Protein AF-A0A6G1RR61-F1 (afdb_monomer_lite)

Foldseek 3Di:
DLVVVLVVLVVVLVVVVVVLVVVVVVLVVLLVVLVVLLVVLVVVVVVVVVVVVVVVPDDPPDPPDDPDDCPPDPDDDDDDPVRSVVSNVVSVVSNVVSVVVNVVSVVVVVVSVVVSVVSSVVSVVVVVVVVVVVLVVLVVVLVVLVVVLVVLVVVLVVLVVVLVVLVVVLVVLVVVLVVLVVVLVVLCPDDDPSVDCDPSNVVSVVSNVVSVVVSVVSVVVSVVSVVVSVVSVVVSVVSVVSSVVSVVVND

InterPro domains:
  IPR000435 Tektins [PR00511] (168-184)
  IPR000435 Tektins [PR00511] (187-207)
  IPR000435 Tektins [PR00511] (210-226)
  IPR000435 Tektins [PR00511] (241-251)
  IPR000435 Tektins [PTHR19960] (2-251)
  IPR048256 Tektin-like [PF03148] (2-251)

pLDDT: mean 95.72, std 5.46, range [69.69, 98.69]

Structure (mmCIF, N/CA/C/O backbone):
data_AF-A0A6G1RR61-F1
#
_entry.id   AF-A0A6G1RR61-F1
#
loop_
_atom_site.group_PDB
_atom_site.id
_atom_site.type_symbol
_atom_site.label_atom_id
_atom_site.label_alt_id
_atom_site.label_comp_id
_atom_site.label_asym_id
_atom_site.label_entity_id
_atom_site.label_seq_id
_atom_site.pdbx_PDB_ins_code
_atom_site.Cartn_x
_atom_site.Cartn_y
_atom_site.Cartn_z
_atom_site.occupancy
_atom_site.B_iso_or_equiv
_atom_site.auth_seq_id
_atom_site.auth_comp_id
_atom_site.auth_asym_id
_atom_site.auth_atom_id
_atom_site.pdbx_PDB_model_num
ATOM 1 N N . GLY A 1 1 ? -6.425 3.039 -5.925 1.00 81.62 1 GLY A N 1
ATOM 2 C CA . GLY A 1 1 ? -5.437 3.222 -4.839 1.00 81.62 1 GLY A CA 1
ATOM 3 C C . GLY A 1 1 ? -4.052 3.380 -5.433 1.00 81.62 1 GLY A C 1
ATOM 4 O O . GLY A 1 1 ? -3.892 3.081 -6.610 1.00 81.62 1 GLY A O 1
ATOM 5 N N . GLU A 1 2 ? -3.070 3.834 -4.657 1.00 91.06 2 GLU A N 1
ATOM 6 C CA . GLU A 1 2 ? -1.720 4.126 -5.179 1.00 91.06 2 GLU A CA 1
ATOM 7 C C . GLU A 1 2 ? -1.006 2.896 -5.768 1.00 91.06 2 GLU A C 1
ATOM 9 O O . GLU A 1 2 ? -0.281 3.039 -6.746 1.00 91.06 2 GLU A O 1
ATOM 14 N N . LEU A 1 3 ? -1.301 1.684 -5.279 1.00 90.94 3 LEU A N 1
ATOM 15 C CA . LEU A 1 3 ? -0.815 0.427 -5.875 1.00 90.94 3 LEU A CA 1
ATOM 16 C C . LEU A 1 3 ? -1.348 0.180 -7.296 1.00 90.94 3 LEU A C 1
ATOM 18 O O . LEU A 1 3 ? -0.619 -0.292 -8.158 1.00 90.94 3 LEU A O 1
ATOM 22 N N . VAL A 1 4 ? -2.614 0.519 -7.568 1.00 95.12 4 VAL A N 1
ATOM 23 C CA . VAL A 1 4 ? -3.195 0.365 -8.918 1.00 95.12 4 VAL A CA 1
ATOM 24 C C . VAL A 1 4 ? -2.502 1.316 -9.891 1.00 95.12 4 VAL A C 1
ATOM 26 O O . VAL A 1 4 ? -2.100 0.904 -10.973 1.00 95.12 4 VAL A O 1
ATOM 29 N N . LYS A 1 5 ? -2.274 2.563 -9.463 1.00 94.94 5 LYS A N 1
ATOM 30 C CA . LYS A 1 5 ? -1.510 3.539 -10.247 1.00 94.94 5 LYS A CA 1
ATOM 31 C C . LYS A 1 5 ? -0.062 3.096 -10.463 1.00 94.94 5 LYS A C 1
ATOM 33 O O . LYS A 1 5 ? 0.483 3.320 -11.534 1.00 94.94 5 LYS A O 1
ATOM 38 N N . GLU A 1 6 ? 0.570 2.460 -9.475 1.00 95.31 6 GLU A N 1
ATOM 39 C CA . GLU A 1 6 ? 1.917 1.897 -9.632 1.00 95.31 6 GLU A CA 1
ATOM 40 C C . GLU A 1 6 ? 1.967 0.834 -10.729 1.00 95.31 6 GLU A C 1
ATOM 42 O O . GLU A 1 6 ? 2.853 0.883 -11.582 1.00 95.31 6 GLU A O 1
ATOM 47 N N . VAL A 1 7 ? 0.976 -0.059 -10.780 1.00 96.88 7 VAL A N 1
ATOM 48 C CA . VAL A 1 7 ? 0.848 -1.041 -11.866 1.00 96.88 7 VAL A CA 1
ATOM 49 C C . VAL A 1 7 ? 0.671 -0.352 -13.221 1.00 96.88 7 VAL A C 1
ATOM 51 O O . VAL A 1 7 ? 1.374 -0.701 -14.168 1.00 96.88 7 VAL A O 1
ATOM 54 N N . GLU A 1 8 ? -0.210 0.646 -13.317 1.00 96.62 8 GLU A N 1
ATOM 55 C CA . GLU A 1 8 ? -0.437 1.410 -14.553 1.00 96.62 8 GLU A CA 1
ATOM 56 C C . GLU A 1 8 ? 0.845 2.108 -15.041 1.00 96.62 8 GLU A C 1
ATOM 58 O O . GLU A 1 8 ? 1.192 2.024 -16.222 1.00 96.62 8 GLU A O 1
ATOM 63 N N . VAL A 1 9 ? 1.595 2.747 -14.133 1.00 96.94 9 VAL A N 1
ATOM 64 C CA . VAL A 1 9 ? 2.880 3.396 -14.445 1.00 96.94 9 VAL A CA 1
ATOM 65 C C . VAL A 1 9 ? 3.895 2.370 -14.943 1.00 96.94 9 VAL A C 1
ATOM 67 O O . VAL A 1 9 ? 4.519 2.586 -15.981 1.00 96.94 9 VAL A O 1
ATOM 70 N N . LEU A 1 10 ? 4.047 1.237 -14.252 1.00 96.81 10 LEU A N 1
ATOM 71 C CA . LEU A 1 10 ? 4.993 0.190 -14.648 1.00 96.81 10 LEU A CA 1
ATOM 72 C C . LEU A 1 10 ? 4.650 -0.400 -16.020 1.00 96.81 10 LEU A C 1
ATOM 74 O O . LEU A 1 10 ? 5.539 -0.558 -16.857 1.00 96.81 10 LEU A O 1
ATOM 78 N N . GLN A 1 11 ? 3.372 -0.670 -16.287 1.00 98.06 11 GLN A N 1
ATOM 79 C CA . GLN A 1 11 ? 2.916 -1.151 -17.593 1.00 98.06 11 GLN A CA 1
ATOM 80 C C . GLN A 1 11 ? 3.185 -0.127 -18.702 1.00 98.06 11 GLN A C 1
ATOM 82 O O . GLN A 1 11 ? 3.684 -0.491 -19.770 1.00 98.06 11 GLN A O 1
ATOM 87 N N . GLY A 1 12 ? 2.921 1.156 -18.437 1.00 97.94 12 GLY A N 1
ATOM 88 C CA . GLY A 1 12 ? 3.233 2.246 -19.360 1.00 97.94 12 GLY A CA 1
ATOM 89 C C . GLY A 1 12 ? 4.727 2.338 -19.680 1.00 97.94 12 GLY A C 1
ATOM 90 O O . GLY A 1 12 ? 5.099 2.459 -20.851 1.00 97.94 12 GLY A O 1
ATOM 91 N N . VAL A 1 13 ? 5.590 2.213 -18.665 1.00 98.00 13 VAL A N 1
ATOM 92 C CA . VAL A 1 13 ? 7.051 2.200 -18.838 1.00 98.00 13 VAL A CA 1
ATOM 93 C C . VAL A 1 13 ? 7.500 0.992 -19.659 1.00 98.00 13 VAL A C 1
ATOM 95 O O . VAL A 1 13 ? 8.264 1.165 -20.606 1.00 98.00 13 VAL A O 1
ATOM 98 N N . ILE A 1 14 ? 7.009 -0.212 -19.351 1.00 98.12 14 ILE A N 1
ATOM 99 C CA . ILE A 1 14 ? 7.354 -1.435 -20.094 1.00 98.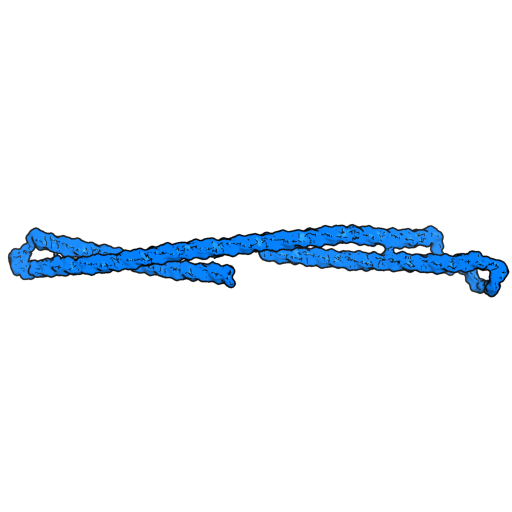12 14 ILE A CA 1
ATOM 100 C C . ILE A 1 14 ? 6.986 -1.285 -21.573 1.00 98.12 14 ILE A C 1
ATOM 102 O O . ILE A 1 14 ? 7.819 -1.539 -22.443 1.00 98.12 14 ILE A O 1
ATOM 106 N N . ALA A 1 15 ? 5.771 -0.816 -21.868 1.00 98.25 15 ALA A N 1
ATOM 107 C CA . ALA A 1 15 ? 5.323 -0.606 -23.241 1.00 98.25 15 ALA A CA 1
ATOM 108 C C . ALA A 1 15 ? 6.174 0.444 -23.976 1.00 98.25 15 ALA A C 1
ATOM 110 O O . ALA A 1 15 ? 6.515 0.266 -25.147 1.00 98.25 15 ALA A O 1
ATOM 111 N N . LEU A 1 16 ? 6.542 1.538 -23.300 1.00 98.31 16 LEU A N 1
ATOM 112 C CA . LEU A 1 16 ? 7.385 2.582 -23.881 1.00 98.31 16 LEU A CA 1
ATOM 113 C C . LEU A 1 16 ? 8.806 2.082 -24.174 1.00 98.31 16 LEU A C 1
ATOM 115 O O . LEU A 1 16 ? 9.319 2.320 -25.269 1.00 98.31 16 LEU A O 1
ATOM 119 N N . LEU A 1 17 ? 9.426 1.368 -23.231 1.00 98.06 17 LEU A N 1
ATOM 120 C CA . LEU A 1 17 ? 10.757 0.786 -23.414 1.00 98.06 17 LEU A CA 1
ATOM 121 C C . LEU A 1 17 ? 10.758 -0.283 -24.513 1.00 98.06 17 LEU A C 1
ATOM 123 O O . LEU A 1 17 ? 11.686 -0.312 -25.317 1.00 98.06 17 LEU A O 1
ATOM 127 N N . GLY A 1 18 ? 9.697 -1.092 -24.606 1.00 98.31 18 GLY A N 1
ATOM 128 C CA . GLY A 1 18 ? 9.511 -2.066 -25.685 1.00 98.31 18 GLY A CA 1
ATOM 129 C C . GLY A 1 18 ? 9.520 -1.414 -27.070 1.00 98.31 18 GLY A C 1
ATOM 130 O O . GLY A 1 18 ? 10.348 -1.763 -27.908 1.00 98.31 18 GLY A O 1
ATOM 131 N N . ARG A 1 19 ? 8.690 -0.383 -27.283 1.00 98.31 19 ARG A N 1
ATOM 132 C CA . ARG A 1 19 ? 8.676 0.374 -28.553 1.00 98.31 19 ARG A CA 1
ATOM 133 C C . ARG A 1 19 ? 10.021 1.036 -28.862 1.00 98.31 19 ARG A C 1
ATOM 135 O O . ARG A 1 19 ? 10.461 1.054 -30.007 1.00 98.31 19 ARG A O 1
ATOM 142 N N . THR A 1 20 ? 10.688 1.571 -27.842 1.00 98.06 20 THR A N 1
ATOM 143 C CA . THR A 1 20 ? 11.999 2.222 -28.000 1.00 98.06 20 THR A CA 1
ATOM 144 C C . THR A 1 20 ? 13.072 1.216 -28.432 1.00 98.06 20 THR A C 1
ATOM 146 O O . THR A 1 20 ? 13.924 1.519 -29.270 1.00 98.06 20 THR A O 1
ATOM 149 N N . LEU A 1 21 ? 13.018 -0.008 -27.900 1.00 98.31 21 LEU A N 1
ATOM 150 C CA . LEU A 1 21 ? 13.908 -1.098 -28.291 1.00 98.31 21 LEU A CA 1
ATOM 151 C C . LEU A 1 21 ? 13.673 -1.525 -29.747 1.00 98.31 21 LEU A C 1
ATOM 153 O O . LEU A 1 21 ? 14.638 -1.705 -30.488 1.00 98.31 21 LEU A O 1
ATOM 157 N N . GLU A 1 22 ? 12.415 -1.635 -30.178 1.00 98.38 22 GLU A N 1
ATOM 158 C CA . GLU A 1 22 ? 12.064 -1.926 -31.576 1.00 98.38 22 GLU A CA 1
ATOM 159 C C . GLU A 1 22 ? 12.630 -0.868 -32.533 1.00 98.38 22 GLU A C 1
ATOM 161 O O . GLU A 1 22 ? 13.313 -1.211 -33.499 1.00 98.38 22 GLU A O 1
ATOM 166 N N . GLN A 1 23 ? 12.438 0.418 -32.218 1.00 98.44 23 GLN A N 1
ATOM 167 C CA . GLN A 1 23 ? 13.005 1.531 -32.991 1.00 98.44 23 GLN A CA 1
ATOM 168 C C . GLN A 1 23 ? 14.539 1.480 -33.042 1.00 98.44 23 GLN A C 1
ATOM 170 O O . GLN A 1 23 ? 15.140 1.724 -34.087 1.00 98.44 23 GLN A O 1
ATOM 175 N N . THR A 1 24 ? 15.181 1.120 -31.928 1.00 98.44 24 THR A N 1
ATOM 176 C CA . THR A 1 24 ? 16.643 0.976 -31.845 1.00 98.44 24 THR A CA 1
ATOM 177 C C . THR A 1 24 ? 17.148 -0.153 -32.738 1.00 98.44 24 THR A C 1
ATOM 179 O O . THR A 1 24 ? 18.123 0.026 -33.470 1.00 98.44 24 THR A O 1
ATOM 182 N N . ASN A 1 25 ? 16.476 -1.304 -32.718 1.00 98.56 25 ASN A N 1
ATOM 183 C CA . ASN A 1 25 ? 16.832 -2.446 -33.557 1.00 98.56 25 ASN A CA 1
ATOM 184 C C . ASN A 1 25 ? 16.699 -2.114 -35.046 1.00 98.56 25 ASN A C 1
ATOM 186 O O . ASN A 1 25 ? 17.589 -2.450 -35.832 1.00 98.56 25 ASN A O 1
ATOM 190 N N . GLU A 1 26 ? 15.635 -1.407 -35.423 1.00 98.50 26 GLU A N 1
ATOM 191 C CA . GLU A 1 26 ? 15.445 -0.972 -36.803 1.00 98.50 26 GLU A CA 1
ATOM 192 C C . GLU A 1 26 ? 16.527 0.026 -37.237 1.00 98.50 26 GLU A C 1
ATOM 194 O O . GLU A 1 26 ? 17.141 -0.149 -38.291 1.00 98.50 26 GLU A O 1
ATOM 199 N N . GLN A 1 27 ? 16.874 1.003 -36.394 1.00 98.62 27 GLN A N 1
ATOM 200 C CA . GLN A 1 27 ? 17.952 1.945 -36.708 1.00 98.62 27 GLN A CA 1
ATOM 201 C C . GLN A 1 27 ? 19.314 1.245 -36.866 1.00 98.62 27 GLN A C 1
ATOM 203 O O . GLN A 1 27 ? 20.099 1.594 -37.749 1.00 98.62 27 GLN A O 1
ATOM 208 N N . ILE A 1 28 ? 19.604 0.216 -36.059 1.00 98.56 28 ILE A N 1
ATOM 209 C CA . ILE A 1 28 ? 20.815 -0.610 -36.216 1.00 98.56 28 ILE A CA 1
ATOM 210 C C . ILE A 1 28 ? 20.816 -1.323 -37.574 1.00 98.56 28 ILE A C 1
ATOM 212 O O . ILE A 1 28 ? 21.861 -1.384 -38.231 1.00 98.56 28 ILE A O 1
ATOM 216 N N . ARG A 1 29 ? 19.668 -1.851 -38.014 1.00 98.69 29 ARG A N 1
ATOM 217 C CA . ARG A 1 29 ? 19.525 -2.504 -39.322 1.00 98.69 29 ARG A CA 1
ATOM 218 C C . ARG A 1 29 ? 19.794 -1.522 -40.465 1.00 98.69 29 ARG A C 1
ATOM 220 O O . ARG A 1 29 ? 20.568 -1.850 -41.366 1.00 98.69 29 ARG A O 1
ATOM 227 N N . LEU A 1 30 ? 19.220 -0.321 -40.400 1.00 98.62 30 LEU A N 1
ATOM 228 C CA . LEU A 1 30 ? 19.421 0.739 -41.396 1.00 98.62 30 LEU A CA 1
ATOM 229 C C . LEU A 1 30 ? 20.887 1.185 -41.465 1.00 98.62 30 LEU A C 1
ATOM 231 O O . LEU A 1 30 ? 21.466 1.221 -42.550 1.00 98.62 30 LEU A O 1
ATOM 235 N N . ASN A 1 31 ? 21.531 1.393 -40.313 1.00 98.56 31 ASN A N 1
ATOM 236 C CA . ASN A 1 31 ? 22.958 1.720 -40.239 1.00 98.56 31 ASN A CA 1
ATOM 237 C C . ASN A 1 31 ? 23.840 0.645 -40.889 1.00 98.56 31 ASN A C 1
ATOM 239 O O . ASN A 1 31 ? 24.777 0.966 -41.619 1.00 98.56 31 ASN A O 1
ATOM 243 N N . ARG A 1 32 ? 23.548 -0.641 -40.642 1.00 98.56 32 ARG A N 1
ATOM 244 C CA . ARG A 1 32 ? 24.281 -1.759 -41.262 1.00 98.56 32 ARG A CA 1
ATOM 245 C C . ARG A 1 32 ? 24.109 -1.774 -42.778 1.00 98.56 32 ARG A C 1
ATOM 247 O O . ARG A 1 32 ? 25.086 -2.001 -43.484 1.00 98.56 32 ARG A O 1
ATOM 254 N N . SER A 1 33 ? 22.902 -1.497 -43.271 1.00 98.50 33 SER A N 1
ATOM 255 C CA . SER A 1 33 ? 22.636 -1.410 -44.709 1.00 98.50 33 SER A CA 1
ATOM 256 C C . SER A 1 33 ? 23.387 -0.249 -45.363 1.00 98.50 33 SER A C 1
ATOM 258 O O . SER A 1 33 ? 23.994 -0.438 -46.413 1.00 98.50 33 SER A O 1
ATOM 260 N N . ALA A 1 34 ? 23.372 0.938 -44.749 1.00 98.44 34 ALA A N 1
ATOM 261 C CA . ALA A 1 34 ? 24.086 2.102 -45.269 1.00 98.44 34 ALA A CA 1
ATOM 262 C C . ALA A 1 34 ? 25.604 1.868 -45.291 1.00 98.44 34 ALA A C 1
ATOM 264 O O . ALA A 1 34 ? 26.259 2.142 -46.295 1.00 98.44 34 ALA A O 1
ATOM 265 N N . LYS A 1 35 ? 26.147 1.275 -44.218 1.00 98.31 35 LYS A N 1
ATOM 266 C CA . LYS A 1 35 ? 27.553 0.869 -44.143 1.00 98.31 35 LYS A CA 1
ATOM 267 C C . LYS A 1 35 ? 27.924 -0.109 -45.262 1.00 98.31 35 LYS A C 1
ATOM 269 O O . LYS A 1 35 ? 28.920 0.112 -45.938 1.00 98.31 35 LYS A O 1
ATOM 274 N N . TYR A 1 36 ? 27.125 -1.156 -45.465 1.00 98.38 36 TYR A N 1
ATOM 275 C CA . TYR A 1 36 ? 27.379 -2.152 -46.507 1.00 98.38 36 TYR A CA 1
ATOM 276 C C . TYR A 1 36 ? 27.455 -1.515 -47.901 1.00 98.38 36 TYR A C 1
ATOM 278 O O . TYR A 1 36 ? 28.386 -1.793 -48.650 1.00 98.38 36 TYR A O 1
ATOM 286 N N . ASN A 1 37 ? 26.521 -0.616 -48.229 1.00 98.25 37 ASN A N 1
ATOM 287 C CA . ASN A 1 37 ? 26.510 0.059 -49.528 1.00 98.25 37 ASN A CA 1
ATOM 288 C C . ASN A 1 37 ? 27.769 0.910 -49.748 1.00 98.25 37 ASN A C 1
ATOM 290 O O . ASN A 1 37 ? 28.352 0.857 -50.827 1.00 98.25 37 ASN A O 1
ATOM 294 N N . LEU A 1 38 ? 28.223 1.638 -48.721 1.00 98.31 38 LEU A N 1
ATOM 295 C CA . LEU A 1 38 ? 29.478 2.393 -48.785 1.00 98.31 38 LEU A CA 1
ATOM 296 C C . LEU A 1 38 ? 30.701 1.483 -48.952 1.00 98.31 38 LEU A C 1
ATOM 298 O O . LEU A 1 38 ? 31.606 1.813 -49.711 1.00 98.31 38 LEU A O 1
ATOM 302 N N . GLU A 1 39 ? 30.743 0.345 -48.256 1.00 98.38 39 GLU A N 1
ATOM 303 C CA . GLU A 1 39 ? 31.851 -0.613 -48.362 1.00 98.38 39 GLU A CA 1
ATOM 304 C C . GLU A 1 39 ? 31.927 -1.253 -49.752 1.00 98.38 39 GLU A C 1
ATOM 306 O O . GLU A 1 39 ? 33.027 -1.440 -50.273 1.00 98.38 39 GLU A O 1
ATOM 311 N N . MET A 1 40 ? 30.783 -1.575 -50.365 1.00 98.25 40 MET A N 1
ATOM 312 C CA . MET A 1 40 ? 30.747 -2.111 -51.729 1.00 98.25 40 MET A CA 1
ATOM 313 C C . MET A 1 40 ? 31.177 -1.060 -52.752 1.00 98.25 40 MET A C 1
ATOM 315 O O . MET A 1 40 ? 32.065 -1.329 -53.554 1.00 98.25 40 MET A O 1
ATOM 319 N N . ASP A 1 41 ? 30.631 0.154 -52.659 1.00 98.06 41 ASP A N 1
ATOM 320 C CA . ASP A 1 41 ? 31.008 1.270 -53.530 1.00 98.06 41 ASP A CA 1
ATOM 321 C C . ASP A 1 41 ? 32.516 1.583 -53.432 1.00 98.06 41 ASP A C 1
ATOM 323 O O . ASP A 1 41 ? 33.219 1.686 -54.437 1.00 98.06 41 ASP A O 1
ATOM 327 N N . LEU A 1 42 ? 33.068 1.629 -52.214 1.00 97.69 42 LEU A N 1
ATOM 328 C CA . LEU A 1 42 ? 34.504 1.821 -52.001 1.00 97.69 42 LEU A CA 1
ATOM 329 C C . LEU A 1 42 ? 35.346 0.686 -52.604 1.00 97.69 42 LEU A C 1
ATOM 331 O O . LEU A 1 42 ? 36.393 0.947 -53.197 1.00 97.69 42 LEU A O 1
ATOM 335 N N . LYS A 1 43 ? 34.909 -0.568 -52.453 1.00 98.19 43 LYS A N 1
ATOM 336 C CA . LYS A 1 43 ? 35.606 -1.741 -52.997 1.00 98.19 43 LYS A CA 1
ATOM 337 C C . LYS A 1 43 ? 35.657 -1.7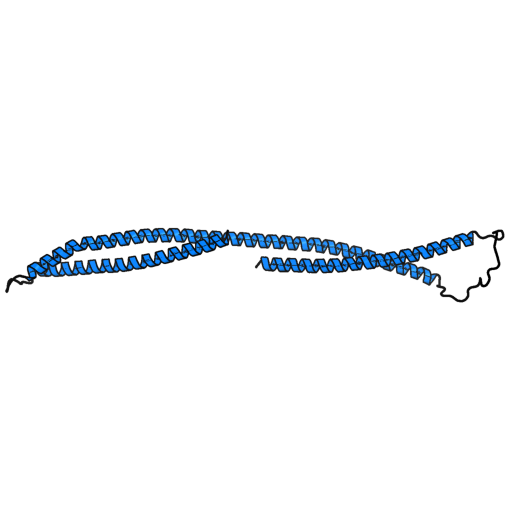07 -54.523 1.00 98.19 43 LYS A C 1
ATOM 339 O O . LYS A 1 43 ? 36.710 -1.991 -55.102 1.00 98.19 43 LYS A O 1
ATOM 344 N N . ASP A 1 44 ? 34.547 -1.361 -55.164 1.00 96.94 44 ASP A N 1
ATOM 345 C CA . ASP A 1 44 ? 34.464 -1.284 -56.621 1.00 96.94 44 ASP A CA 1
ATOM 346 C C . ASP A 1 44 ? 35.374 -0.168 -57.149 1.00 96.94 44 ASP A C 1
ATOM 348 O O . ASP A 1 44 ? 36.162 -0.395 -58.067 1.00 96.94 44 ASP A O 1
ATOM 352 N N . LYS A 1 45 ? 35.382 0.998 -56.489 1.00 96.06 45 LYS A N 1
ATOM 353 C CA . LYS A 1 45 ? 36.298 2.106 -56.811 1.00 96.06 45 LYS A CA 1
ATOM 354 C C . LYS A 1 45 ? 37.765 1.754 -56.614 1.00 96.06 45 LYS A C 1
ATOM 356 O O . LYS A 1 45 ? 38.590 2.107 -57.449 1.00 96.06 45 LYS A O 1
ATOM 361 N N . PHE A 1 46 ? 38.103 1.051 -55.535 1.00 97.94 46 PHE A N 1
ATOM 362 C CA . PHE A 1 46 ? 39.471 0.590 -55.304 1.00 97.94 46 PHE A CA 1
ATOM 363 C C . PHE A 1 46 ? 39.919 -0.382 -56.400 1.00 97.94 46 PHE A C 1
ATOM 365 O O . PHE A 1 46 ? 41.038 -0.296 -56.895 1.00 97.94 46 PHE A O 1
ATOM 372 N N . THR A 1 47 ? 39.025 -1.279 -56.819 1.00 97.88 47 THR A N 1
ATOM 373 C CA . THR A 1 47 ? 39.297 -2.213 -57.917 1.00 97.88 47 THR A CA 1
ATOM 374 C C . THR A 1 47 ? 39.507 -1.468 -59.236 1.00 97.88 47 THR A C 1
ATOM 376 O O . THR A 1 47 ? 40.449 -1.786 -59.958 1.00 97.88 47 THR A O 1
ATOM 379 N N . ALA A 1 48 ? 38.680 -0.460 -59.530 1.00 96.50 48 ALA A N 1
ATOM 380 C CA . ALA A 1 48 ? 38.844 0.393 -60.705 1.00 96.50 48 ALA A CA 1
ATOM 381 C C . ALA A 1 48 ? 40.192 1.133 -60.687 1.00 96.50 48 ALA A C 1
ATOM 383 O O . ALA A 1 48 ? 40.942 1.041 -61.652 1.00 96.50 48 ALA A O 1
ATOM 384 N N . LEU A 1 49 ? 40.557 1.748 -59.557 1.00 96.69 49 LEU A N 1
ATOM 385 C CA . LEU A 1 49 ? 41.837 2.441 -59.399 1.00 96.69 49 LEU A CA 1
ATOM 386 C C . LEU A 1 49 ? 43.037 1.511 -59.629 1.00 96.69 49 LEU A C 1
ATOM 388 O O . LEU A 1 49 ? 43.974 1.883 -60.322 1.00 96.69 49 LEU A O 1
ATOM 392 N N . MET A 1 50 ? 42.997 0.280 -59.108 1.00 97.50 50 MET A N 1
ATOM 393 C CA . MET A 1 50 ? 44.059 -0.708 -59.340 1.00 97.50 50 MET A CA 1
ATOM 394 C C . MET A 1 50 ? 44.216 -1.070 -60.825 1.00 97.50 50 MET A C 1
ATOM 396 O O . MET A 1 50 ? 45.329 -1.338 -61.282 1.00 97.50 50 MET A O 1
ATOM 400 N N . ILE A 1 51 ? 43.109 -1.107 -61.575 1.00 96.38 51 ILE A N 1
ATOM 401 C CA . ILE A 1 51 ? 43.131 -1.324 -63.026 1.00 96.38 51 ILE A CA 1
ATOM 402 C C . ILE A 1 51 ? 43.725 -0.097 -63.724 1.00 96.38 51 ILE A C 1
ATOM 404 O O . ILE A 1 51 ? 44.595 -0.261 -64.577 1.00 96.38 51 ILE A O 1
ATOM 408 N N . ASP A 1 52 ? 43.310 1.109 -63.339 1.00 96.94 52 ASP A N 1
ATOM 409 C CA . ASP A 1 52 ? 43.806 2.360 -63.920 1.00 96.94 52 ASP A CA 1
ATOM 410 C C . ASP A 1 52 ? 45.309 2.555 -63.661 1.00 96.94 52 ASP A C 1
ATOM 412 O O . ASP A 1 52 ? 46.048 2.915 -64.578 1.00 96.94 52 ASP A O 1
ATOM 416 N N . ASP A 1 53 ? 45.791 2.228 -62.459 1.00 96.19 53 ASP A N 1
ATOM 417 C CA . ASP A 1 53 ? 47.216 2.235 -62.104 1.00 96.19 53 ASP A CA 1
ATOM 418 C C . ASP A 1 53 ? 48.011 1.242 -62.963 1.00 96.19 53 ASP A C 1
ATOM 420 O O . ASP A 1 53 ? 49.093 1.557 -63.472 1.00 96.19 53 ASP A O 1
ATOM 424 N N . TYR A 1 54 ? 47.464 0.039 -63.177 1.00 93.56 54 TYR A N 1
ATOM 425 C CA . TYR A 1 54 ? 48.058 -0.929 -64.094 1.00 93.56 54 TYR A CA 1
ATOM 426 C C . TYR A 1 54 ? 48.105 -0.378 -65.523 1.00 93.56 54 TYR A C 1
ATOM 428 O O 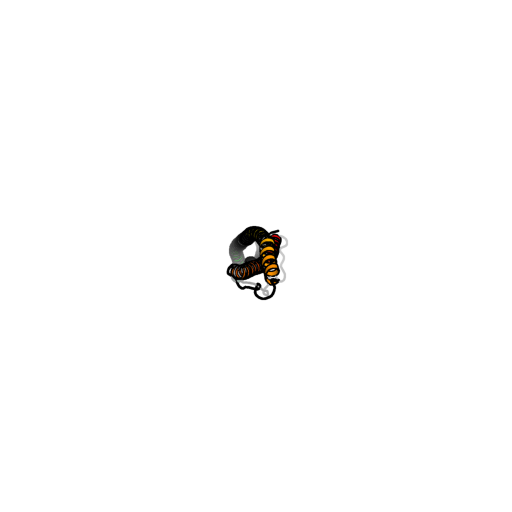. TYR A 1 54 ? 49.161 -0.429 -66.155 1.00 93.56 54 TYR A O 1
ATOM 436 N N . CYS A 1 55 ? 47.011 0.204 -66.019 1.00 91.62 55 CYS A N 1
ATOM 437 C CA . CYS A 1 55 ? 46.957 0.827 -67.339 1.00 91.62 55 CYS A CA 1
ATOM 438 C C . CYS A 1 55 ? 47.979 1.962 -67.485 1.00 91.62 55 CYS A C 1
ATOM 440 O O . CYS A 1 55 ? 48.669 2.024 -68.502 1.00 91.62 55 CYS A O 1
ATOM 442 N N . ALA A 1 56 ? 48.134 2.811 -66.467 1.00 93.25 56 ALA A N 1
ATOM 443 C CA . ALA A 1 56 ? 49.118 3.892 -66.444 1.00 93.25 56 ALA A CA 1
ATOM 444 C C . ALA A 1 56 ? 50.570 3.380 -66.477 1.00 93.25 56 ALA A C 1
ATOM 446 O O . ALA A 1 56 ? 51.458 4.074 -66.972 1.00 93.25 56 ALA A O 1
ATOM 447 N N . SER A 1 57 ? 50.817 2.161 -65.985 1.00 91.56 57 SER A N 1
ATOM 448 C CA . SER A 1 57 ? 52.135 1.511 -66.026 1.00 91.56 57 SER A CA 1
ATOM 449 C C . SER A 1 57 ? 52.499 0.900 -67.389 1.00 91.56 57 SER A C 1
ATOM 451 O O . SER A 1 57 ? 53.655 0.525 -67.608 1.00 91.56 57 SER A O 1
ATOM 453 N N . LEU A 1 58 ? 51.540 0.781 -68.317 1.00 90.12 58 LEU A N 1
ATOM 454 C CA . LEU A 1 58 ? 51.778 0.198 -69.637 1.00 90.12 58 LEU A CA 1
ATOM 455 C C . LEU A 1 58 ? 52.578 1.152 -70.533 1.00 90.12 58 LEU A C 1
ATOM 457 O O . LEU A 1 58 ? 52.289 2.339 -70.654 1.00 90.12 58 LEU A O 1
ATOM 461 N N . THR A 1 59 ? 53.572 0.601 -71.227 1.00 87.56 59 THR A N 1
ATOM 462 C CA . THR A 1 59 ? 54.406 1.304 -72.209 1.00 87.56 59 THR A CA 1
ATOM 463 C C . THR A 1 59 ? 54.548 0.451 -73.469 1.00 87.56 59 THR A C 1
ATOM 465 O O . THR A 1 59 ? 54.272 -0.749 -73.448 1.00 87.56 59 THR A O 1
ATOM 468 N N . SER A 1 60 ? 55.048 1.024 -74.569 1.00 85.50 60 SER A N 1
ATOM 469 C CA . SER A 1 60 ? 55.297 0.274 -75.815 1.00 85.50 60 SER A CA 1
ATOM 470 C C . SER A 1 60 ? 56.281 -0.895 -75.658 1.00 85.50 60 SER A C 1
ATOM 472 O O . SER A 1 60 ? 56.332 -1.764 -76.521 1.00 85.50 60 SER A O 1
ATOM 474 N N . ASN A 1 61 ? 57.055 -0.918 -74.567 1.00 84.25 61 ASN A N 1
ATOM 475 C CA . ASN A 1 61 ? 58.029 -1.964 -74.258 1.00 84.25 61 ASN A CA 1
ATOM 476 C C . ASN A 1 61 ? 57.514 -2.971 -73.216 1.00 84.25 61 ASN A C 1
ATOM 478 O O . ASN A 1 61 ? 58.279 -3.833 -72.783 1.00 84.25 61 ASN A O 1
ATOM 482 N N . THR A 1 62 ? 56.254 -2.869 -72.777 1.00 84.12 62 THR A N 1
ATOM 483 C CA . THR A 1 62 ? 55.694 -3.800 -71.794 1.00 84.12 62 THR A CA 1
ATOM 484 C C . THR A 1 62 ? 55.579 -5.208 -72.410 1.00 84.12 62 THR A C 1
ATOM 486 O O . THR A 1 62 ? 54.914 -5.363 -73.443 1.00 84.12 62 THR A O 1
ATOM 489 N N . PRO A 1 63 ? 56.211 -6.239 -71.807 1.00 75.94 63 PRO A N 1
ATOM 490 C CA . PRO A 1 63 ? 56.151 -7.616 -72.301 1.00 75.94 63 PRO A CA 1
ATOM 491 C C . PRO A 1 63 ? 54.712 -8.153 -72.355 1.00 75.94 63 PRO A C 1
ATOM 493 O O . PRO A 1 63 ? 53.877 -7.758 -71.546 1.00 75.94 63 PRO A O 1
ATOM 496 N N . ASP A 1 64 ? 54.428 -9.078 -73.281 1.00 69.69 64 ASP A N 1
ATOM 497 C CA . ASP A 1 64 ? 53.117 -9.743 -73.446 1.00 69.69 64 ASP A CA 1
ATOM 498 C C . ASP A 1 64 ? 51.923 -8.837 -73.833 1.00 69.69 64 ASP A C 1
ATOM 500 O O . ASP A 1 64 ? 50.763 -9.249 -73.748 1.00 69.69 64 ASP A O 1
ATOM 504 N N . THR A 1 65 ? 52.173 -7.638 -74.365 1.00 70.50 65 THR A N 1
ATOM 505 C CA . THR A 1 65 ? 51.132 -6.824 -75.014 1.00 70.50 65 THR A CA 1
ATOM 506 C C . THR A 1 65 ? 50.677 -7.485 -76.326 1.00 70.50 65 THR A C 1
ATOM 508 O O . THR A 1 65 ? 51.388 -7.513 -77.329 1.00 70.50 65 THR A O 1
ATOM 511 N N . ARG A 1 66 ? 49.481 -8.087 -76.321 1.00 77.81 66 ARG A N 1
ATOM 512 C CA . ARG A 1 66 ? 48.879 -8.780 -77.477 1.00 77.81 66 ARG A CA 1
ATOM 513 C C . ARG A 1 66 ? 47.670 -8.005 -77.991 1.00 77.81 66 ARG A C 1
ATOM 515 O O . ARG A 1 66 ? 47.008 -7.306 -77.229 1.00 77.81 66 ARG A O 1
ATOM 522 N N . TYR A 1 67 ? 47.329 -8.184 -79.268 1.00 77.75 67 TYR A N 1
ATOM 523 C CA . TYR A 1 67 ? 46.044 -7.716 -79.786 1.00 77.75 67 TYR A CA 1
ATOM 524 C C . TYR A 1 67 ? 44.903 -8.428 -79.049 1.00 77.75 67 TYR A C 1
ATOM 526 O O . TYR A 1 67 ? 44.728 -9.640 -79.183 1.00 77.75 67 TYR A O 1
ATOM 534 N N . ALA A 1 68 ? 44.132 -7.678 -78.263 1.00 80.25 68 ALA A N 1
ATOM 535 C CA . ALA A 1 68 ? 42.950 -8.199 -77.594 1.00 80.25 68 ALA A CA 1
ATOM 536 C C . ALA A 1 68 ? 41.796 -8.331 -78.603 1.00 80.25 68 ALA A C 1
ATOM 538 O O . ALA A 1 68 ? 41.354 -7.346 -79.199 1.00 80.25 68 ALA A O 1
ATOM 539 N N . ALA A 1 69 ? 41.301 -9.555 -78.803 1.00 77.94 69 ALA A N 1
ATOM 540 C CA . ALA A 1 69 ? 40.092 -9.784 -79.588 1.00 77.94 69 ALA A CA 1
ATOM 541 C C . ALA A 1 69 ? 38.893 -9.130 -78.878 1.00 77.94 69 ALA A C 1
ATOM 543 O O . ALA A 1 69 ? 38.699 -9.341 -77.684 1.00 77.94 69 ALA A O 1
ATOM 544 N N . ASN A 1 70 ? 38.094 -8.346 -79.610 1.00 78.31 70 ASN A N 1
ATOM 545 C CA . ASN A 1 70 ? 36.930 -7.610 -79.088 1.00 78.31 70 ASN A CA 1
ATOM 546 C C . ASN A 1 70 ? 37.254 -6.574 -77.988 1.00 78.31 70 ASN A C 1
ATOM 548 O O . ASN A 1 70 ? 36.445 -6.355 -77.090 1.00 78.31 70 ASN A O 1
ATOM 552 N N . ALA A 1 71 ? 38.418 -5.914 -78.059 1.00 80.56 71 ALA A N 1
ATOM 553 C CA . ALA A 1 71 ? 38.800 -4.855 -77.114 1.00 80.56 71 ALA A CA 1
ATOM 554 C C . ALA A 1 71 ? 37.813 -3.673 -77.080 1.00 80.56 71 ALA A C 1
ATOM 556 O O . ALA A 1 71 ? 37.615 -3.045 -76.043 1.00 80.56 71 ALA A O 1
ATOM 557 N N . VAL A 1 72 ? 37.188 -3.369 -78.221 1.00 81.31 72 VAL A N 1
ATOM 558 C CA . VAL A 1 72 ? 36.161 -2.332 -78.316 1.00 81.31 72 VAL A CA 1
ATOM 559 C C . VAL A 1 72 ? 34.831 -2.923 -77.860 1.00 81.31 72 VAL A C 1
ATOM 561 O O . VAL A 1 72 ? 34.214 -3.715 -78.573 1.00 81.31 72 VAL A O 1
ATOM 564 N N . LYS A 1 73 ? 34.378 -2.521 -76.673 1.00 80.88 73 LYS A N 1
ATOM 565 C CA . LYS A 1 73 ? 33.072 -2.895 -76.132 1.00 80.88 73 LYS A CA 1
ATOM 566 C C . LYS A 1 73 ? 32.083 -1.752 -76.356 1.00 80.88 73 LYS A C 1
ATOM 568 O O . LYS A 1 73 ? 32.159 -0.735 -75.681 1.00 80.88 73 LYS A O 1
ATOM 573 N N . ILE A 1 74 ? 31.189 -1.920 -77.329 1.00 74.06 74 ILE A N 1
ATOM 574 C CA . ILE A 1 74 ? 30.176 -0.913 -77.707 1.00 74.06 74 ILE A CA 1
ATOM 575 C C . ILE A 1 74 ? 28.846 -1.169 -76.976 1.00 74.06 74 ILE A C 1
ATOM 577 O O . ILE A 1 74 ? 28.075 -0.246 -76.744 1.00 74.06 74 ILE A O 1
ATOM 581 N N . GLU A 1 75 ? 28.602 -2.411 -76.549 1.00 75.00 75 GLU A N 1
ATOM 582 C CA . GLU A 1 75 ? 27.389 -2.821 -75.839 1.00 75.00 75 GLU A CA 1
ATOM 583 C C . GLU A 1 75 ? 27.689 -3.145 -74.367 1.00 75.00 75 GLU A C 1
ATOM 585 O O . GLU A 1 75 ? 28.616 -3.897 -74.039 1.00 75.00 75 GLU A O 1
ATOM 590 N N . GLY A 1 76 ? 26.902 -2.568 -73.460 1.00 73.94 76 GLY A N 1
ATOM 591 C CA . GLY A 1 76 ? 27.029 -2.758 -72.019 1.00 73.94 76 GLY A CA 1
ATOM 592 C C . GLY A 1 76 ? 26.289 -1.685 -71.222 1.00 73.94 76 GLY A C 1
ATOM 593 O O . GLY A 1 76 ? 25.902 -0.654 -71.765 1.00 73.94 76 GLY A O 1
ATOM 594 N N . ASN A 1 77 ? 26.120 -1.921 -69.920 1.00 82.50 77 ASN A N 1
ATOM 595 C CA . ASN A 1 77 ? 25.539 -0.951 -68.988 1.00 82.50 77 ASN A CA 1
ATOM 596 C C . ASN A 1 77 ? 26.603 0.072 -68.559 1.00 82.50 77 ASN A C 1
ATOM 598 O O . ASN A 1 77 ? 27.039 0.075 -67.409 1.00 82.50 77 ASN A O 1
ATOM 602 N N . PHE A 1 78 ? 27.082 0.878 -69.504 1.00 87.00 78 PHE A N 1
ATOM 603 C CA . PHE A 1 78 ? 27.977 1.990 -69.198 1.00 87.00 78 PHE A CA 1
ATOM 604 C C . PHE A 1 78 ? 27.194 3.096 -68.486 1.00 87.00 78 PHE A C 1
ATOM 606 O O . PHE A 1 78 ? 26.056 3.384 -68.853 1.00 87.00 78 PHE A O 1
ATOM 613 N N . VAL A 1 79 ? 27.809 3.698 -67.475 1.00 92.06 79 VAL A N 1
ATOM 614 C CA . VAL A 1 79 ? 27.273 4.848 -66.737 1.00 92.06 79 VAL A CA 1
ATOM 615 C C . VAL A 1 79 ? 28.075 6.089 -67.105 1.00 92.06 79 VAL A C 1
ATOM 617 O O . VAL A 1 79 ? 29.264 5.972 -67.424 1.00 92.06 79 VAL A O 1
ATOM 620 N N . SER A 1 80 ? 27.449 7.267 -67.093 1.00 94.12 80 SER A N 1
ATOM 621 C CA . SER A 1 80 ? 28.193 8.509 -67.303 1.00 94.12 80 SER A CA 1
ATOM 622 C C . SER A 1 80 ? 29.049 8.850 -66.068 1.00 94.12 80 SER A C 1
ATOM 624 O O . SER A 1 80 ? 28.799 8.331 -64.973 1.00 94.12 80 SER A O 1
ATOM 626 N N . PRO A 1 81 ? 30.071 9.717 -66.197 1.00 95.06 81 PRO A N 1
ATOM 627 C CA . PRO A 1 81 ? 30.796 10.233 -65.037 1.00 95.06 81 PRO A CA 1
ATOM 628 C C . PRO A 1 81 ? 29.870 10.888 -64.005 1.00 95.06 81 PRO A C 1
ATOM 630 O O . PRO A 1 81 ? 30.081 10.727 -62.805 1.00 95.06 81 PRO A O 1
ATOM 633 N N . GLU A 1 82 ? 28.829 11.585 -64.463 1.00 96.88 82 GLU A N 1
ATOM 634 C CA . GLU A 1 82 ? 27.805 12.180 -63.603 1.00 96.88 82 GLU A CA 1
ATOM 635 C C . GLU A 1 82 ? 27.025 11.099 -62.842 1.00 96.88 82 GLU A C 1
ATOM 637 O O . GLU A 1 82 ? 26.967 11.163 -61.617 1.00 96.88 82 GLU A O 1
ATOM 642 N N . ASP A 1 83 ? 26.537 10.055 -63.523 1.00 95.62 83 ASP A N 1
ATOM 643 C CA . ASP A 1 83 ? 25.834 8.931 -62.883 1.00 95.62 83 ASP A CA 1
ATOM 644 C C . ASP A 1 83 ? 26.707 8.221 -61.825 1.00 95.62 83 ASP A C 1
ATOM 646 O O . ASP A 1 83 ? 26.217 7.800 -60.773 1.00 95.62 83 ASP A O 1
ATOM 650 N N . TRP A 1 84 ? 28.016 8.090 -62.077 1.00 95.25 84 TRP A N 1
ATOM 651 C CA . TRP A 1 84 ? 28.976 7.489 -61.139 1.00 95.25 84 TRP A CA 1
ATOM 652 C C . TRP A 1 84 ? 29.204 8.356 -59.888 1.00 95.25 84 TRP A C 1
ATOM 654 O O . TRP A 1 84 ? 29.236 7.846 -58.758 1.00 95.25 84 TRP A O 1
ATOM 664 N N . ILE A 1 85 ? 29.327 9.675 -60.072 1.00 96.62 85 ILE A N 1
ATOM 665 C CA . ILE A 1 85 ? 29.409 10.639 -58.965 1.00 96.62 85 ILE A CA 1
ATOM 666 C C . ILE A 1 85 ? 28.108 10.605 -58.157 1.00 96.62 85 ILE A C 1
ATOM 668 O O . ILE A 1 85 ? 28.147 10.485 -56.929 1.00 96.62 85 ILE A O 1
ATOM 672 N N . ASP A 1 86 ? 26.963 10.646 -58.832 1.00 97.44 86 ASP A N 1
ATOM 673 C CA . ASP A 1 86 ? 25.646 10.671 -58.202 1.00 97.44 86 ASP A CA 1
ATOM 674 C C . ASP A 1 86 ? 25.372 9.397 -57.403 1.00 97.44 86 ASP A C 1
ATOM 676 O O . ASP A 1 86 ? 24.908 9.477 -56.264 1.00 97.44 86 ASP A O 1
ATOM 680 N N . PHE A 1 87 ? 25.744 8.223 -57.922 1.00 96.75 87 PHE A N 1
ATOM 681 C CA . PHE A 1 87 ? 25.650 6.960 -57.184 1.00 96.75 87 PHE A CA 1
ATOM 682 C C . PHE A 1 87 ? 26.371 7.028 -55.828 1.00 96.75 87 PHE A C 1
ATOM 684 O O . PHE A 1 87 ? 25.829 6.637 -54.788 1.00 96.75 87 PHE A O 1
ATOM 691 N N . SER A 1 88 ? 27.580 7.588 -55.836 1.00 97.44 88 SER A N 1
ATOM 692 C CA . SER A 1 88 ? 28.415 7.765 -54.648 1.00 97.44 88 SER A CA 1
ATOM 693 C C . SER A 1 88 ? 27.797 8.759 -53.665 1.00 97.44 88 SER A C 1
ATOM 695 O O . SER A 1 88 ? 27.689 8.480 -52.469 1.00 97.44 88 SER A O 1
ATOM 697 N N . ASN A 1 89 ? 27.353 9.909 -54.177 1.00 98.06 89 ASN A N 1
ATOM 698 C CA . ASN A 1 89 ? 26.728 10.964 -53.384 1.00 98.06 89 ASN A CA 1
ATOM 699 C C . ASN A 1 89 ? 25.448 10.468 -52.706 1.00 98.06 89 ASN A C 1
ATOM 701 O O . ASN A 1 89 ? 25.263 10.705 -51.515 1.00 98.06 89 ASN A O 1
ATOM 705 N N . ILE A 1 90 ? 24.616 9.699 -53.414 1.00 98.06 90 ILE A N 1
ATOM 706 C CA . ILE A 1 90 ? 23.402 9.087 -52.858 1.00 98.06 90 ILE A CA 1
ATOM 707 C C . ILE A 1 90 ? 23.742 8.133 -51.704 1.00 98.06 90 ILE A C 1
ATOM 709 O O . ILE A 1 90 ? 23.042 8.115 -50.687 1.00 98.06 90 ILE A O 1
ATOM 713 N N . ASN A 1 91 ? 24.799 7.324 -51.832 1.00 98.00 91 ASN A N 1
ATOM 714 C CA . ASN A 1 91 ? 25.219 6.416 -50.761 1.00 98.00 91 ASN A CA 1
ATOM 715 C C . ASN A 1 91 ? 25.728 7.181 -49.530 1.00 98.00 91 ASN A C 1
ATOM 717 O O . ASN A 1 91 ? 25.385 6.817 -48.401 1.00 98.00 91 ASN A O 1
ATOM 721 N N . ILE A 1 92 ? 26.493 8.257 -49.741 1.00 98.31 92 ILE A N 1
ATOM 722 C CA . ILE A 1 92 ? 26.984 9.141 -48.674 1.00 98.31 92 ILE A CA 1
ATOM 723 C C . ILE A 1 92 ? 25.817 9.840 -47.969 1.00 98.31 92 ILE A C 1
ATOM 725 O O . ILE A 1 92 ? 25.747 9.813 -46.742 1.00 98.31 92 ILE A O 1
ATOM 729 N N . GLU A 1 93 ? 24.873 10.409 -48.720 1.00 98.38 93 GLU A N 1
ATOM 730 C CA . GLU A 1 93 ? 23.707 11.103 -48.166 1.00 98.38 93 GLU A CA 1
ATOM 731 C C . GLU A 1 93 ? 22.836 10.156 -47.333 1.00 98.38 93 GLU A C 1
ATOM 733 O O . GLU A 1 93 ? 22.449 10.483 -46.209 1.00 98.38 93 GLU A O 1
ATOM 738 N N . LYS A 1 94 ? 22.580 8.938 -47.831 1.00 98.12 94 LYS A N 1
ATOM 739 C CA . LYS A 1 94 ? 21.862 7.906 -47.068 1.00 98.12 94 LYS A CA 1
ATOM 740 C C . LYS A 1 94 ? 22.584 7.569 -45.765 1.00 98.12 94 LYS A C 1
ATOM 742 O O . LYS A 1 94 ? 21.939 7.469 -44.724 1.00 98.12 94 LYS A O 1
ATOM 747 N N . ALA A 1 95 ? 23.904 7.404 -45.797 1.00 98.38 95 ALA A N 1
ATOM 748 C CA . ALA A 1 95 ? 24.673 7.101 -44.597 1.00 98.38 95 ALA A CA 1
ATOM 749 C C . ALA A 1 95 ? 24.676 8.257 -43.588 1.00 98.38 95 ALA A C 1
ATOM 751 O O . ALA A 1 95 ? 24.517 8.009 -42.390 1.00 98.38 95 ALA A O 1
ATOM 752 N N . ASP A 1 96 ? 24.803 9.505 -44.047 1.00 98.44 96 ASP A N 1
ATOM 753 C CA . ASP A 1 96 ? 24.738 10.662 -43.153 1.00 98.44 96 ASP A CA 1
ATOM 754 C C . ASP A 1 96 ? 23.337 10.829 -42.552 1.00 98.44 96 ASP A C 1
ATOM 756 O O . ASP A 1 96 ? 23.197 11.066 -41.350 1.00 98.44 96 ASP A O 1
ATOM 760 N N . LYS A 1 97 ? 22.283 10.576 -43.336 1.00 98.44 97 LYS A N 1
ATOM 761 C CA . LYS A 1 97 ? 20.906 10.535 -42.834 1.00 98.44 97 LYS A CA 1
ATOM 762 C C . LYS A 1 97 ? 20.738 9.510 -41.710 1.00 98.44 97 LYS A C 1
ATOM 764 O O . LYS A 1 97 ? 20.241 9.867 -40.643 1.00 98.44 97 LYS A O 1
ATOM 769 N N . GLU A 1 98 ? 21.178 8.265 -41.898 1.00 98.50 98 GLU A N 1
ATOM 770 C CA . GLU A 1 98 ? 21.046 7.235 -40.855 1.00 98.50 98 GLU A CA 1
ATOM 771 C C . GLU A 1 98 ? 21.926 7.513 -39.626 1.00 98.50 98 GLU A C 1
ATOM 773 O O . GLU A 1 98 ? 21.530 7.255 -38.480 1.00 98.50 98 GLU A O 1
ATOM 778 N N . ARG A 1 99 ? 23.088 8.142 -39.827 1.00 98.31 99 ARG A N 1
ATOM 779 C CA . ARG A 1 99 ? 23.925 8.649 -38.735 1.00 98.31 99 ARG A CA 1
ATOM 780 C C . ARG A 1 99 ? 23.196 9.726 -37.925 1.00 98.31 99 ARG A C 1
ATOM 782 O O . ARG A 1 99 ? 23.187 9.647 -36.694 1.00 98.31 99 ARG A O 1
ATOM 789 N N . ASN A 1 100 ? 22.560 10.690 -38.585 1.00 98.44 100 ASN A N 1
ATOM 790 C CA . ASN A 1 100 ? 21.793 11.753 -37.933 1.00 98.44 100 ASN A CA 1
ATOM 791 C C . ASN A 1 100 ? 20.555 11.198 -37.209 1.00 98.44 100 ASN A C 1
ATOM 793 O O . ASN A 1 100 ? 20.326 11.544 -36.047 1.00 98.44 100 ASN A O 1
ATOM 797 N N . ASN A 1 101 ? 19.829 10.256 -37.820 1.00 98.44 101 ASN A N 1
ATOM 798 C CA . ASN A 1 101 ? 18.724 9.540 -37.170 1.00 98.44 101 ASN A CA 1
ATOM 799 C C . ASN A 1 101 ? 19.191 8.826 -35.892 1.00 98.44 101 ASN A C 1
ATOM 801 O O . ASN A 1 101 ? 18.541 8.907 -34.852 1.00 98.44 101 ASN A O 1
ATOM 805 N N . SER A 1 102 ? 20.361 8.183 -35.934 1.00 98.50 102 SER A N 1
ATOM 806 C CA . SER A 1 102 ? 20.944 7.503 -34.773 1.00 98.50 102 SER A CA 1
ATOM 807 C C . SER A 1 102 ? 21.315 8.459 -33.637 1.00 98.50 102 SER A C 1
ATOM 809 O O . SER A 1 102 ? 21.173 8.108 -32.465 1.00 98.50 102 SER A O 1
ATOM 811 N N . LEU A 1 103 ? 21.805 9.662 -33.959 1.00 98.38 103 LEU A N 1
ATOM 812 C CA . LEU A 1 103 ? 22.086 10.701 -32.963 1.00 98.38 103 LEU A CA 1
ATOM 813 C C . LEU A 1 103 ? 20.795 11.179 -32.292 1.00 98.38 103 LEU A C 1
ATOM 815 O O . LEU A 1 103 ? 20.732 11.223 -31.062 1.00 98.38 103 LEU A O 1
ATOM 819 N N . ALA A 1 104 ? 19.763 11.468 -33.087 1.00 98.25 104 ALA A N 1
ATOM 820 C CA . ALA A 1 104 ? 18.458 11.882 -32.583 1.00 98.25 104 ALA A CA 1
ATOM 821 C C . ALA A 1 104 ? 17.811 10.794 -31.709 1.00 98.25 104 ALA A C 1
ATOM 823 O O . ALA A 1 104 ? 17.341 11.083 -30.607 1.00 98.25 104 ALA A O 1
ATOM 824 N N . LEU A 1 105 ? 17.849 9.533 -32.155 1.00 98.31 105 LEU A N 1
ATOM 825 C CA . LEU A 1 105 ? 17.299 8.406 -31.406 1.00 98.31 105 LEU A CA 1
ATOM 826 C C . LEU A 1 105 ? 18.029 8.195 -30.076 1.00 98.31 105 LEU A C 1
ATOM 828 O O . LEU A 1 105 ? 17.379 7.949 -29.066 1.00 98.31 105 LEU A O 1
ATOM 832 N N . ARG A 1 106 ? 19.359 8.346 -30.033 1.00 98.38 106 ARG A N 1
ATOM 833 C CA . ARG A 1 106 ? 20.119 8.234 -28.777 1.00 98.38 106 ARG A CA 1
ATOM 834 C C . ARG A 1 106 ? 19.709 9.301 -27.762 1.00 98.38 106 ARG A C 1
ATOM 836 O O . ARG A 1 106 ? 19.436 8.963 -26.617 1.00 98.38 106 ARG A O 1
ATOM 843 N N . ALA A 1 107 ? 19.588 10.557 -28.194 1.00 98.06 107 ALA A N 1
ATOM 844 C CA . ALA A 1 107 ? 19.122 11.636 -27.323 1.00 98.06 107 ALA A CA 1
ATOM 845 C C . ALA A 1 107 ? 17.693 11.382 -26.801 1.00 98.06 107 ALA A C 1
ATOM 847 O O . ALA A 1 107 ? 17.393 11.635 -25.632 1.00 98.06 107 ALA A O 1
ATOM 848 N N . LEU A 1 108 ? 16.815 10.835 -27.651 1.00 98.12 108 LEU A N 1
ATOM 849 C CA . LEU A 1 108 ? 15.470 10.428 -27.250 1.00 98.12 108 LEU A CA 1
ATOM 850 C C . LEU A 1 108 ? 15.502 9.289 -26.218 1.00 98.12 108 LEU A C 1
ATOM 852 O O . LEU A 1 108 ? 14.797 9.371 -25.214 1.00 98.12 108 LEU A O 1
ATOM 856 N N . ILE A 1 109 ? 16.331 8.263 -26.431 1.00 98.38 109 ILE A N 1
ATOM 857 C CA . ILE A 1 109 ? 16.514 7.142 -25.496 1.00 98.38 109 ILE A CA 1
ATOM 858 C C . ILE A 1 109 ? 16.966 7.653 -24.128 1.00 98.38 109 ILE A C 1
ATOM 860 O O . ILE A 1 109 ? 16.361 7.290 -23.122 1.00 98.38 109 ILE A O 1
ATOM 864 N N . ASP A 1 110 ? 17.969 8.531 -24.077 1.00 98.38 110 ASP A N 1
ATOM 865 C CA . ASP A 1 110 ? 18.476 9.085 -22.816 1.00 98.38 110 ASP A CA 1
ATOM 866 C C . ASP A 1 110 ? 17.380 9.843 -22.048 1.00 98.38 110 ASP A C 1
ATOM 868 O O . ASP A 1 110 ? 17.246 9.711 -20.824 1.00 98.38 110 ASP A O 1
ATOM 872 N N . SER A 1 111 ? 16.543 10.591 -22.773 1.00 98.12 111 SER A N 1
ATOM 873 C CA . SER A 1 111 ? 15.377 11.278 -22.212 1.00 98.12 111 SER A CA 1
ATOM 874 C C . SER A 1 111 ? 14.330 10.293 -21.677 1.00 98.12 111 SER A C 1
ATOM 876 O O . SER A 1 111 ? 13.890 10.431 -20.532 1.00 98.12 111 SER A O 1
ATOM 878 N N . ILE A 1 112 ? 13.978 9.260 -22.453 1.00 98.25 112 ILE A N 1
ATOM 879 C CA . ILE A 1 112 ? 13.016 8.216 -22.065 1.00 98.25 112 ILE A CA 1
ATOM 880 C C . ILE A 1 112 ? 13.503 7.467 -20.822 1.00 98.25 112 ILE A C 1
ATOM 882 O O . ILE A 1 112 ? 12.749 7.322 -19.860 1.00 98.25 112 ILE A O 1
ATOM 886 N N . LEU A 1 113 ? 14.761 7.025 -20.794 1.00 98.19 113 LEU A N 1
ATOM 887 C CA . LEU A 1 113 ? 15.342 6.325 -19.646 1.00 98.19 113 LEU A CA 1
ATOM 888 C C . LEU A 1 113 ? 15.328 7.207 -18.395 1.00 98.19 113 LEU A C 1
ATOM 890 O O . LEU A 1 113 ? 14.918 6.770 -17.318 1.00 98.19 113 LEU A O 1
ATOM 894 N N . SER A 1 114 ? 15.710 8.475 -18.542 1.00 98.25 114 SER A N 1
ATOM 895 C CA . SER A 1 114 ? 15.699 9.430 -17.436 1.00 98.25 114 SER A CA 1
ATOM 896 C C . SER A 1 114 ? 14.284 9.692 -16.915 1.00 98.25 114 SER A C 1
ATOM 898 O O . SER A 1 114 ? 14.074 9.738 -15.702 1.00 98.25 114 SER A O 1
ATOM 900 N N . GLN A 1 115 ? 13.309 9.863 -17.809 1.00 98.00 115 GLN A N 1
ATOM 901 C CA . GLN A 1 115 ? 11.918 10.135 -17.453 1.00 98.00 115 GLN A CA 1
ATOM 902 C C . GLN A 1 115 ? 11.267 8.925 -16.779 1.00 98.00 115 GLN A C 1
ATOM 904 O O . GLN A 1 115 ? 10.756 9.050 -15.671 1.00 98.00 115 GLN A O 1
ATOM 909 N N . THR A 1 116 ? 11.372 7.744 -17.385 1.00 98.12 116 THR A N 1
ATOM 910 C CA . THR A 1 116 ? 10.794 6.507 -16.838 1.00 98.12 116 THR A CA 1
ATOM 911 C C . THR A 1 116 ? 11.381 6.155 -15.469 1.00 98.12 116 THR A C 1
ATOM 913 O O . THR A 1 116 ? 10.640 5.806 -14.550 1.00 98.12 116 THR A O 1
ATOM 916 N N . ALA A 1 117 ? 12.692 6.339 -15.271 1.00 97.94 117 ALA A N 1
ATOM 917 C CA . ALA A 1 117 ? 13.320 6.154 -13.965 1.00 97.94 117 ALA A CA 1
ATOM 918 C C . ALA A 1 117 ? 12.801 7.149 -12.911 1.00 97.94 117 ALA A C 1
ATOM 920 O O . ALA A 1 117 ? 12.618 6.774 -11.750 1.00 97.94 117 ALA A O 1
ATOM 921 N N . ARG A 1 118 ? 12.565 8.414 -13.288 1.00 98.06 118 ARG A N 1
ATOM 922 C CA . ARG A 1 118 ? 11.950 9.407 -12.391 1.00 98.06 118 ARG A CA 1
ATOM 923 C C . ARG A 1 118 ? 10.517 9.028 -12.034 1.00 98.06 118 ARG A C 1
ATOM 925 O O . ARG A 1 118 ? 10.177 9.079 -10.855 1.00 98.06 118 ARG A O 1
ATOM 932 N N . ASP A 1 119 ? 9.715 8.625 -13.013 1.00 97.12 119 ASP A N 1
ATOM 933 C CA . ASP A 1 119 ? 8.303 8.292 -12.810 1.00 97.12 119 ASP A CA 1
ATOM 934 C C . ASP A 1 119 ? 8.136 7.080 -11.892 1.00 97.12 119 ASP A C 1
ATOM 936 O O . ASP A 1 119 ? 7.373 7.146 -10.928 1.00 97.12 119 ASP A O 1
ATOM 940 N N . ILE A 1 120 ? 8.930 6.022 -12.099 1.00 97.50 120 ILE A N 1
ATOM 941 C CA . ILE A 1 120 ? 8.933 4.843 -11.218 1.00 97.50 120 ILE A CA 1
ATOM 942 C C . ILE A 1 120 ? 9.320 5.232 -9.788 1.00 97.50 120 ILE A C 1
ATOM 944 O O . ILE A 1 120 ? 8.636 4.854 -8.839 1.00 97.50 120 ILE A O 1
ATOM 948 N N . ARG A 1 121 ? 10.400 6.007 -9.604 1.00 98.06 121 ARG A N 1
ATOM 949 C CA . ARG A 1 121 ? 10.835 6.432 -8.259 1.00 98.06 121 ARG A CA 1
ATOM 950 C C . ARG A 1 121 ? 9.776 7.281 -7.564 1.00 98.06 121 ARG A C 1
ATOM 952 O O . ARG A 1 121 ? 9.508 7.065 -6.386 1.00 98.06 121 ARG A O 1
ATOM 959 N N . LYS A 1 122 ? 9.170 8.224 -8.288 1.00 97.56 122 LYS A N 1
ATOM 960 C CA . LYS A 1 122 ? 8.113 9.092 -7.763 1.00 97.56 122 LYS A CA 1
ATOM 961 C C . LYS A 1 122 ? 6.886 8.287 -7.344 1.00 97.56 122 LYS A C 1
ATOM 963 O O . LYS A 1 122 ? 6.337 8.534 -6.270 1.00 97.56 122 LYS A O 1
ATOM 968 N N . GLN A 1 123 ? 6.463 7.326 -8.164 1.00 97.06 123 GLN A N 1
ATOM 969 C CA . GLN A 1 123 ? 5.301 6.507 -7.841 1.00 97.06 123 GLN A CA 1
ATOM 970 C C . GLN A 1 123 ? 5.582 5.580 -6.656 1.00 97.06 123 GLN A C 1
ATOM 972 O O . GLN A 1 123 ? 4.760 5.514 -5.746 1.00 97.06 123 GLN A O 1
ATOM 977 N N . ARG A 1 124 ? 6.773 4.970 -6.593 1.00 96.75 124 ARG A N 1
ATOM 978 C CA . ARG A 1 124 ? 7.214 4.176 -5.437 1.00 96.75 124 ARG A CA 1
ATOM 979 C C . ARG A 1 124 ? 7.171 4.984 -4.138 1.00 96.75 124 ARG A C 1
ATOM 981 O O . ARG A 1 124 ? 6.670 4.499 -3.128 1.00 96.75 124 ARG A O 1
ATOM 988 N N . GLU A 1 125 ? 7.678 6.216 -4.157 1.00 97.88 125 GLU A N 1
ATOM 989 C CA . GLU A 1 125 ? 7.635 7.098 -2.985 1.00 97.88 125 GLU A CA 1
ATOM 990 C C . GLU A 1 125 ? 6.192 7.406 -2.572 1.00 97.88 125 GLU A C 1
ATOM 992 O O . GLU A 1 125 ? 5.835 7.308 -1.401 1.00 97.88 125 GLU A O 1
ATOM 997 N N . THR A 1 126 ? 5.333 7.694 -3.550 1.00 97.75 126 THR A N 1
ATOM 998 C CA . THR A 1 126 ? 3.911 7.971 -3.311 1.00 97.75 126 THR A CA 1
ATOM 999 C C . THR A 1 126 ? 3.206 6.771 -2.666 1.00 97.75 126 THR A C 1
ATOM 1001 O O . THR A 1 126 ? 2.463 6.940 -1.697 1.00 97.75 126 THR A O 1
ATOM 1004 N N . VAL A 1 127 ? 3.475 5.553 -3.147 1.00 97.62 127 VAL A N 1
ATOM 1005 C CA . VAL A 1 127 ? 2.947 4.306 -2.572 1.00 97.62 127 VAL A CA 1
ATOM 1006 C C . VAL A 1 127 ? 3.450 4.096 -1.147 1.00 97.62 127 VAL A C 1
ATOM 1008 O O . VAL A 1 127 ? 2.643 3.812 -0.263 1.00 97.62 127 VAL A O 1
ATOM 1011 N N . ASN A 1 128 ? 4.747 4.285 -0.896 1.00 97.19 128 ASN A N 1
ATOM 1012 C CA . ASN A 1 128 ? 5.328 4.126 0.438 1.00 97.19 128 ASN A CA 1
ATOM 1013 C C . ASN A 1 128 ? 4.722 5.105 1.449 1.00 97.19 128 ASN A C 1
ATOM 1015 O O . ASN A 1 128 ? 4.376 4.703 2.559 1.00 97.19 128 ASN A O 1
ATOM 1019 N N . VAL A 1 129 ? 4.545 6.372 1.062 1.00 97.94 129 VAL A N 1
ATOM 1020 C CA . VAL A 1 129 ? 3.899 7.386 1.908 1.00 97.94 129 VAL A CA 1
ATOM 1021 C C . VAL A 1 129 ? 2.446 7.008 2.188 1.00 97.94 129 VAL A C 1
ATOM 1023 O O . VAL A 1 129 ? 2.012 7.037 3.341 1.00 97.94 129 VAL A O 1
ATOM 1026 N N . ALA A 1 130 ? 1.689 6.606 1.163 1.00 97.19 130 ALA A N 1
ATOM 1027 C CA . ALA A 1 130 ? 0.303 6.176 1.335 1.00 97.19 130 ALA A CA 1
ATOM 1028 C C . ALA A 1 130 ? 0.191 4.943 2.250 1.00 97.19 130 ALA A C 1
ATOM 1030 O O . ALA A 1 130 ? -0.688 4.889 3.112 1.00 97.19 130 ALA A O 1
ATOM 1031 N N . PHE A 1 131 ? 1.104 3.980 2.110 1.00 96.19 131 PHE A N 1
ATOM 1032 C CA . PHE A 1 131 ? 1.172 2.795 2.958 1.00 96.19 131 PHE A CA 1
ATOM 1033 C C . PHE A 1 131 ? 1.508 3.149 4.412 1.00 96.19 131 PHE A C 1
ATOM 1035 O O . PHE A 1 131 ? 0.797 2.727 5.322 1.00 96.19 131 PHE A O 1
ATOM 1042 N N . ALA A 1 132 ? 2.527 3.982 4.641 1.00 97.44 132 ALA A N 1
ATOM 1043 C CA . ALA A 1 132 ? 2.902 4.441 5.978 1.00 97.44 132 ALA A CA 1
ATOM 1044 C C . ALA A 1 132 ? 1.751 5.190 6.670 1.00 97.44 132 ALA A C 1
ATOM 1046 O O . ALA A 1 132 ? 1.467 4.943 7.845 1.00 97.44 132 ALA A O 1
ATOM 1047 N N . ASN A 1 133 ? 1.040 6.047 5.931 1.00 97.56 133 ASN A N 1
ATOM 1048 C CA . ASN A 1 133 ? -0.154 6.724 6.431 1.00 97.56 133 ASN A CA 1
ATOM 1049 C C . ASN A 1 133 ? -1.250 5.724 6.800 1.00 97.56 133 ASN A C 1
ATOM 1051 O O . ASN A 1 133 ? -1.831 5.833 7.876 1.00 97.56 133 ASN A O 1
ATOM 1055 N N . ARG A 1 134 ? -1.491 4.706 5.965 1.00 96.81 134 ARG A N 1
ATOM 1056 C CA . ARG A 1 134 ? -2.499 3.684 6.259 1.00 96.81 134 ARG A CA 1
ATOM 1057 C C . ARG A 1 134 ? -2.158 2.871 7.506 1.00 96.81 134 ARG A C 1
ATOM 1059 O O . ARG A 1 134 ? -3.035 2.627 8.330 1.00 96.81 134 ARG A O 1
ATOM 1066 N N . VAL A 1 135 ? -0.894 2.489 7.673 1.00 97.50 135 VAL A N 1
ATOM 1067 C CA . VAL A 1 135 ? -0.411 1.820 8.891 1.00 97.50 135 VAL A CA 1
ATOM 1068 C C . VAL A 1 135 ? -0.643 2.708 10.113 1.00 97.50 135 VAL A C 1
ATOM 1070 O O . VAL A 1 135 ? -1.149 2.232 11.128 1.00 97.50 135 VAL A O 1
ATOM 1073 N N . LYS A 1 136 ? -0.321 4.004 10.013 1.00 98.12 136 LYS A N 1
ATOM 1074 C CA . LYS A 1 136 ? -0.566 4.970 11.088 1.00 98.12 136 LYS A CA 1
ATOM 1075 C C . LYS A 1 136 ? -2.054 5.072 11.431 1.00 98.12 136 LYS A C 1
ATOM 1077 O O . LYS A 1 136 ? -2.402 4.945 12.596 1.00 98.12 136 LYS A O 1
ATOM 1082 N N . GLU A 1 137 ? -2.930 5.226 10.440 1.00 98.06 137 GLU A N 1
ATOM 1083 C CA . GLU A 1 137 ? -4.384 5.282 10.647 1.00 98.06 137 GLU A CA 1
ATOM 1084 C C . GLU A 1 137 ? -4.921 4.042 11.369 1.00 98.06 137 GLU A C 1
ATOM 1086 O O . GLU A 1 137 ? -5.749 4.163 12.270 1.00 98.06 137 GLU A O 1
ATOM 1091 N N . VAL A 1 138 ? -4.462 2.846 10.982 1.00 98.25 138 VAL A N 1
ATOM 1092 C CA . VAL A 1 138 ? -4.899 1.590 11.608 1.00 98.25 138 VAL A CA 1
ATOM 1093 C C . VAL A 1 138 ? -4.394 1.495 13.049 1.00 98.25 138 VAL A C 1
ATOM 1095 O O . VAL A 1 138 ? -5.170 1.110 13.923 1.00 98.25 138 VAL A O 1
ATOM 1098 N N . LYS A 1 139 ? -3.149 1.909 13.326 1.00 98.25 139 LYS A N 1
ATOM 1099 C CA . LYS A 1 139 ? -2.614 1.997 14.696 1.00 98.25 139 LYS A CA 1
ATOM 1100 C C . LYS A 1 139 ? -3.391 2.994 15.553 1.00 98.25 139 LYS A C 1
ATOM 1102 O O . LYS A 1 139 ? -3.794 2.652 16.660 1.00 98.25 139 LYS A O 1
ATOM 1107 N N . ASP A 1 140 ? -3.652 4.189 15.030 1.00 98.38 140 ASP A N 1
ATOM 1108 C CA . ASP A 1 140 ? -4.410 5.228 15.732 1.00 98.38 140 ASP A CA 1
ATOM 1109 C C . ASP A 1 140 ? -5.848 4.760 16.018 1.00 98.38 140 ASP A C 1
ATOM 1111 O O . ASP A 1 140 ? -6.389 5.012 17.096 1.00 98.38 140 ASP A O 1
ATOM 1115 N N . ALA A 1 141 ? -6.478 4.053 15.073 1.00 98.44 141 ALA A N 1
ATOM 1116 C CA . ALA A 1 141 ? -7.796 3.456 15.269 1.00 98.44 141 ALA A CA 1
ATOM 1117 C C . ALA A 1 141 ? -7.773 2.355 16.339 1.00 98.44 141 ALA A C 1
ATOM 1119 O O . ALA A 1 141 ? -8.628 2.365 17.222 1.00 98.44 141 ALA A O 1
ATOM 1120 N N . LYS A 1 142 ? -6.783 1.452 16.303 1.00 98.25 142 LYS A N 1
ATOM 1121 C CA . LYS A 1 142 ? -6.598 0.413 17.326 1.00 98.25 142 LYS A CA 1
ATOM 1122 C C . LYS A 1 142 ? -6.441 1.031 18.716 1.00 98.25 142 LYS A C 1
ATOM 1124 O O . LYS A 1 142 ? -7.169 0.662 19.627 1.00 98.25 142 LYS A O 1
ATOM 1129 N N . HIS A 1 143 ? -5.575 2.033 18.855 1.00 98.44 143 HIS A N 1
ATOM 1130 C CA . HIS A 1 143 ? -5.334 2.701 20.133 1.00 98.44 143 HIS A CA 1
ATOM 1131 C C . HIS A 1 143 ? -6.594 3.377 20.705 1.00 98.44 143 HIS A C 1
ATOM 1133 O O . HIS A 1 143 ? -6.846 3.342 21.912 1.00 98.44 143 HIS A O 1
ATOM 1139 N N . LYS A 1 144 ? -7.430 3.963 19.837 1.00 98.56 144 LYS A N 1
ATOM 1140 C CA . LYS A 1 144 ? -8.736 4.503 20.244 1.00 98.56 144 LYS A CA 1
ATOM 1141 C C . LYS A 1 144 ? -9.679 3.403 20.729 1.00 98.56 144 LYS A C 1
ATOM 1143 O O . LYS A 1 144 ? -10.360 3.612 21.728 1.00 98.56 144 LYS A O 1
ATOM 1148 N N . LEU A 1 145 ? -9.718 2.252 20.054 1.00 98.62 145 LEU A N 1
ATOM 1149 C CA . LEU A 1 145 ? -10.524 1.106 20.485 1.00 98.62 145 LEU A CA 1
ATOM 1150 C C . LEU A 1 145 ? -10.039 0.545 21.829 1.00 98.62 145 LEU A C 1
ATOM 1152 O O . LEU A 1 145 ? -10.865 0.297 22.697 1.00 98.62 145 LEU A O 1
ATOM 1156 N N . GLU A 1 146 ? -8.725 0.419 22.033 1.00 98.50 146 GLU A N 1
ATOM 1157 C CA . GLU A 1 146 ? -8.124 -0.015 23.306 1.00 98.50 146 GLU A CA 1
ATOM 1158 C C . GLU A 1 146 ? -8.470 0.949 24.451 1.00 98.50 146 GLU A C 1
ATOM 1160 O O . GLU A 1 146 ? -8.879 0.517 25.527 1.00 98.50 146 GLU A O 1
ATOM 1165 N N . THR A 1 147 ? -8.389 2.263 24.207 1.00 98.62 147 THR A N 1
ATOM 1166 C CA . THR A 1 147 ? -8.823 3.281 25.180 1.00 98.62 147 THR A CA 1
ATOM 1167 C C . THR A 1 147 ? -10.311 3.138 25.514 1.00 98.62 147 THR A C 1
ATOM 1169 O O . THR A 1 147 ? -10.692 3.181 26.682 1.00 98.62 147 THR A O 1
ATOM 1172 N N . LEU A 1 148 ? -11.168 2.943 24.505 1.00 98.50 148 LEU A N 1
ATOM 1173 C CA . LEU A 1 148 ? -12.605 2.740 24.718 1.00 98.50 148 LEU A CA 1
ATOM 1174 C C . LEU A 1 148 ? -12.906 1.441 25.471 1.00 98.50 148 LEU A C 1
ATOM 1176 O O . LEU A 1 148 ? -13.823 1.426 26.288 1.00 98.50 148 LEU A O 1
ATOM 1180 N N . LEU A 1 149 ? -12.156 0.370 25.208 1.00 98.69 149 LEU A N 1
ATOM 1181 C CA . LEU A 1 149 ? -12.283 -0.896 25.923 1.00 98.69 149 LEU A CA 1
ATOM 1182 C C . LEU A 1 149 ? -11.959 -0.707 27.407 1.00 98.69 149 LEU A C 1
ATOM 1184 O O . LEU A 1 149 ? -12.761 -1.118 28.240 1.00 98.69 149 LEU A O 1
ATOM 1188 N N . ALA A 1 150 ? -10.863 -0.016 27.732 1.00 98.56 150 ALA A N 1
ATOM 1189 C CA . ALA A 1 150 ? -10.510 0.298 29.117 1.00 98.56 150 ALA A CA 1
ATOM 1190 C C . ALA A 1 150 ? -11.634 1.068 29.834 1.00 98.56 150 ALA A C 1
ATOM 1192 O O . ALA A 1 150 ? -12.064 0.667 30.910 1.00 98.56 150 ALA A O 1
ATOM 1193 N N . MET A 1 151 ? -12.199 2.097 29.190 1.00 98.50 151 MET A N 1
ATOM 1194 C CA . MET A 1 151 ? -13.338 2.842 29.745 1.00 98.50 151 MET A CA 1
ATOM 1195 C C . MET A 1 151 ? -14.578 1.960 29.969 1.00 98.50 151 MET A C 1
ATOM 1197 O O . MET A 1 151 ? -15.279 2.122 30.962 1.00 98.50 151 MET A O 1
ATOM 1201 N N . VAL A 1 152 ? -14.875 1.034 29.049 1.00 98.50 152 VAL A N 1
ATOM 1202 C CA . VAL A 1 152 ? -16.000 0.095 29.203 1.00 98.50 152 VAL A CA 1
ATOM 1203 C C . VAL A 1 152 ? -15.746 -0.883 30.351 1.00 98.50 152 VAL A C 1
ATOM 1205 O O . VAL A 1 152 ? -16.683 -1.205 31.073 1.00 98.50 152 VAL A O 1
ATOM 1208 N N . MET A 1 153 ? -14.506 -1.337 30.547 1.00 98.44 153 MET A N 1
ATOM 1209 C CA . MET A 1 153 ? -14.138 -2.203 31.672 1.00 98.44 153 MET A CA 1
ATOM 1210 C C . MET A 1 153 ? -14.274 -1.487 33.024 1.00 98.44 153 MET A C 1
ATOM 1212 O O . MET A 1 153 ? -14.778 -2.083 33.980 1.00 98.44 153 MET A O 1
ATOM 1216 N N . ASP A 1 154 ? -13.898 -0.208 33.097 1.00 98.50 154 ASP A N 1
ATOM 1217 C CA . ASP A 1 154 ? -14.105 0.618 34.294 1.00 98.50 154 ASP A CA 1
ATOM 1218 C C . ASP A 1 154 ? -15.606 0.780 34.601 1.00 98.50 154 ASP A C 1
ATOM 1220 O O . ASP A 1 154 ? -16.0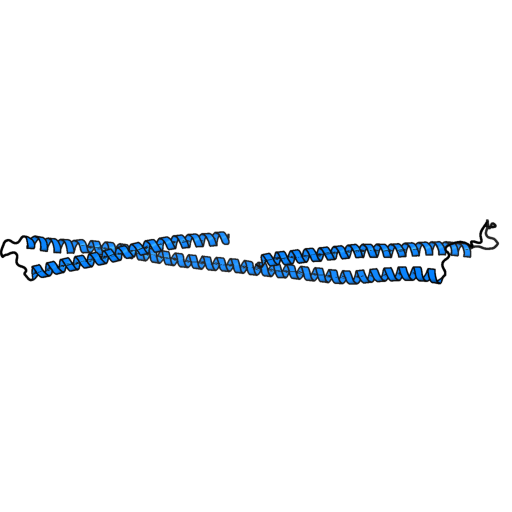37 0.593 35.741 1.00 98.50 154 ASP A O 1
ATOM 1224 N N . GLU A 1 155 ? -16.426 1.047 33.578 1.00 98.38 155 GLU A N 1
ATOM 1225 C CA . GLU A 1 155 ? -17.886 1.163 33.718 1.00 98.38 155 GLU A CA 1
ATOM 1226 C C . GLU A 1 155 ? -18.531 -0.162 34.161 1.00 98.38 155 GLU A C 1
ATOM 1228 O O . GLU A 1 155 ? -19.407 -0.167 35.025 1.00 98.38 155 GLU A O 1
ATOM 1233 N N . ILE A 1 156 ? -18.080 -1.298 33.611 1.00 98.50 156 ILE A N 1
ATOM 1234 C CA . ILE A 1 156 ? -18.507 -2.639 34.043 1.00 98.50 156 ILE A CA 1
ATOM 1235 C C . ILE A 1 156 ? -18.235 -2.817 35.536 1.00 98.50 156 ILE A C 1
ATOM 1237 O O . ILE A 1 156 ? -19.146 -3.185 36.274 1.00 98.50 156 ILE A O 1
ATOM 1241 N N . THR A 1 157 ? -17.018 -2.500 35.979 1.00 98.44 157 THR A N 1
ATOM 1242 C CA . THR A 1 157 ? -16.615 -2.632 37.386 1.00 98.44 157 THR A CA 1
ATOM 1243 C C . THR A 1 157 ? -17.494 -1.763 38.289 1.00 98.44 157 THR A C 1
ATOM 1245 O O . THR A 1 157 ? -18.037 -2.244 39.284 1.00 98.44 157 THR A O 1
ATOM 1248 N N . SER A 1 158 ? -17.719 -0.500 37.911 1.00 98.38 158 SER A N 1
ATOM 1249 C CA . SER A 1 158 ? -18.597 0.404 38.663 1.00 98.38 158 SER A CA 1
ATOM 1250 C C . SER A 1 158 ? -20.040 -0.113 38.732 1.00 98.38 158 SER A C 1
ATOM 1252 O O . SER A 1 158 ? -20.686 -0.052 39.783 1.00 98.38 158 SER A O 1
ATOM 1254 N N . GLN A 1 159 ? -20.546 -0.683 37.638 1.00 98.38 159 GLN A N 1
ATOM 1255 C CA . GLN A 1 159 ? -21.896 -1.227 37.593 1.00 98.38 159 GLN A CA 1
ATOM 1256 C C . GLN A 1 159 ? -22.037 -2.514 38.417 1.00 98.38 159 GLN A C 1
ATOM 1258 O O . GLN A 1 159 ? -23.076 -2.729 39.047 1.00 98.38 159 GLN A O 1
ATOM 1263 N N . GLU A 1 160 ? -21.008 -3.360 38.465 1.00 98.50 160 GLU A N 1
ATOM 1264 C CA . GLU A 1 160 ? -20.961 -4.531 39.346 1.00 98.50 160 GLU A CA 1
ATOM 1265 C C . GLU A 1 160 ? -21.005 -4.125 40.827 1.00 98.50 160 GLU A C 1
ATOM 1267 O O . GLU A 1 160 ? -21.784 -4.693 41.603 1.00 98.50 160 GLU A O 1
ATOM 1272 N N . GLU A 1 161 ? -20.248 -3.094 41.215 1.00 98.50 161 GLU A N 1
ATOM 1273 C CA . GLU A 1 161 ? -20.290 -2.517 42.565 1.00 98.50 161 GLU A CA 1
ATOM 1274 C C . GLU A 1 161 ? -21.675 -1.938 42.898 1.00 98.50 161 GLU A C 1
ATOM 1276 O O . GLU A 1 161 ? -22.221 -2.199 43.977 1.00 98.50 161 GLU A O 1
ATOM 1281 N N . ASN A 1 162 ? -22.289 -1.210 41.960 1.00 98.31 162 ASN A N 1
ATOM 1282 C CA . ASN A 1 162 ? -23.642 -0.667 42.099 1.00 98.31 162 ASN A CA 1
ATOM 1283 C C . ASN A 1 162 ? -24.687 -1.782 42.288 1.00 98.31 162 ASN A C 1
ATOM 1285 O O . ASN A 1 162 ? -25.512 -1.732 43.204 1.00 98.31 162 ASN A O 1
ATOM 1289 N N . ILE A 1 163 ? -24.615 -2.846 41.482 1.00 98.62 163 ILE A N 1
ATOM 1290 C CA . ILE A 1 163 ? -25.471 -4.033 41.613 1.00 98.62 163 ILE A CA 1
ATOM 1291 C C . ILE A 1 163 ? -25.302 -4.681 42.993 1.00 98.62 163 ILE A C 1
ATOM 1293 O O . ILE A 1 163 ? -26.300 -5.037 43.631 1.00 98.62 163 ILE A O 1
ATOM 1297 N N . ALA A 1 164 ? -24.068 -4.821 43.484 1.00 98.56 164 ALA A N 1
ATOM 1298 C CA . ALA A 1 164 ? -23.803 -5.364 44.814 1.00 98.56 164 ALA A CA 1
ATOM 1299 C C . ALA A 1 164 ? -24.404 -4.480 45.924 1.00 98.56 164 ALA A C 1
ATOM 1301 O O . ALA A 1 164 ? -25.044 -4.994 46.849 1.00 98.56 164 ALA A O 1
ATOM 1302 N N . ALA A 1 165 ? -24.271 -3.156 45.807 1.00 98.56 165 ALA A N 1
ATOM 1303 C CA . ALA A 1 165 ? -24.857 -2.196 46.739 1.00 98.56 165 ALA A CA 1
ATOM 1304 C C . ALA A 1 165 ? -26.395 -2.248 46.742 1.00 98.56 165 ALA A C 1
ATOM 1306 O O . ALA A 1 165 ? -27.005 -2.265 47.814 1.00 98.56 165 ALA A O 1
ATOM 1307 N N . LEU A 1 166 ? -27.033 -2.346 45.570 1.00 98.44 166 LEU A N 1
ATOM 1308 C CA . LEU A 1 166 ? -28.487 -2.488 45.437 1.00 98.44 166 LEU A CA 1
ATOM 1309 C C . LEU A 1 166 ? -28.991 -3.794 46.061 1.00 98.44 166 LEU A C 1
ATOM 1311 O O . LEU A 1 166 ? -29.964 -3.778 46.818 1.00 98.44 166 LEU A O 1
ATOM 1315 N N . LYS A 1 167 ? -28.306 -4.917 45.807 1.00 98.38 167 LYS A N 1
ATOM 1316 C CA . LYS A 1 167 ? -28.625 -6.217 46.424 1.00 98.38 167 LYS A CA 1
ATOM 1317 C C . LYS A 1 167 ? -28.549 -6.144 47.947 1.00 98.38 167 LYS A C 1
ATOM 1319 O O . LYS A 1 167 ? -29.468 -6.603 48.627 1.00 98.38 167 LYS A O 1
ATOM 1324 N N . LYS A 1 168 ? -27.504 -5.507 48.483 1.00 98.31 168 LYS A N 1
ATOM 1325 C CA . LYS A 1 168 ? -27.364 -5.274 49.923 1.00 98.31 168 LYS A CA 1
ATOM 1326 C C . LYS A 1 168 ? -28.482 -4.384 50.472 1.00 98.31 168 LYS A C 1
ATOM 1328 O O . LYS A 1 168 ? -29.099 -4.746 51.465 1.00 98.31 168 LYS A O 1
ATOM 1333 N N . ALA A 1 169 ? -28.801 -3.274 49.807 1.00 97.94 169 ALA A N 1
ATOM 1334 C CA . ALA A 1 169 ? -29.866 -2.370 50.238 1.00 97.94 169 ALA A CA 1
ATOM 1335 C C . ALA A 1 169 ? -31.241 -3.057 50.278 1.00 97.94 169 ALA A C 1
ATOM 1337 O O . ALA A 1 169 ? -32.030 -2.796 51.183 1.00 97.94 169 ALA A O 1
ATOM 1338 N N . ILE A 1 170 ? -31.529 -3.953 49.327 1.00 97.81 170 ILE A N 1
ATOM 1339 C CA . ILE A 1 170 ? -32.745 -4.778 49.345 1.00 97.81 170 ILE A CA 1
ATOM 1340 C C . ILE A 1 170 ? -32.735 -5.711 50.563 1.00 97.81 170 ILE A C 1
ATOM 1342 O O . ILE A 1 170 ? -33.718 -5.737 51.304 1.00 97.81 170 ILE A O 1
ATOM 1346 N N . ALA A 1 171 ? -31.628 -6.424 50.801 1.00 97.69 171 ALA A N 1
ATOM 1347 C CA . ALA A 1 171 ? -31.482 -7.333 51.939 1.00 97.69 171 ALA A CA 1
ATOM 1348 C C . ALA A 1 171 ? -31.635 -6.605 53.290 1.00 97.69 171 ALA A C 1
ATOM 1350 O O . ALA A 1 171 ? -32.381 -7.057 54.160 1.00 97.69 171 ALA A O 1
ATOM 1351 N N . ASP A 1 172 ? -31.019 -5.429 53.440 1.00 97.31 172 ASP A N 1
ATOM 1352 C CA . ASP A 1 172 ? -31.099 -4.598 54.649 1.00 97.31 172 ASP A CA 1
ATOM 1353 C C . ASP A 1 172 ? -32.541 -4.136 54.950 1.00 97.31 172 ASP A C 1
ATOM 1355 O O . ASP A 1 172 ? -32.889 -3.867 56.104 1.00 97.31 172 ASP A O 1
ATOM 1359 N N . LYS A 1 173 ? -33.414 -4.058 53.933 1.00 96.12 173 LYS A N 1
ATOM 1360 C CA . LYS A 1 173 ? -34.836 -3.705 54.090 1.00 96.12 173 LYS A CA 1
ATOM 1361 C C . LYS A 1 173 ? -35.736 -4.897 54.423 1.00 96.12 173 LYS A C 1
ATOM 1363 O O . LYS A 1 173 ? -36.854 -4.666 54.886 1.00 96.12 173 LYS A O 1
ATOM 1368 N N . GLU A 1 174 ? -35.270 -6.140 54.277 1.00 95.06 174 GLU A N 1
ATOM 1369 C CA . GLU A 1 174 ? -36.065 -7.333 54.601 1.00 95.06 174 GLU A CA 1
ATOM 1370 C C . GLU A 1 174 ? -36.394 -7.451 56.093 1.00 95.06 174 GLU A C 1
ATOM 1372 O O . GLU A 1 174 ? -37.504 -7.839 56.457 1.00 95.06 174 GLU A O 1
ATOM 1377 N N . GLY A 1 175 ? -35.442 -7.129 56.971 1.00 96.06 175 GLY A N 1
ATOM 1378 C CA . GLY A 1 175 ? -35.658 -7.156 58.420 1.00 96.06 175 GLY A CA 1
ATOM 1379 C C . GLY A 1 175 ? -36.753 -6.173 58.858 1.00 96.06 175 GLY A C 1
ATOM 1380 O O . GLY A 1 175 ? -37.753 -6.606 59.437 1.00 96.06 175 GLY A O 1
ATOM 1381 N N . PRO A 1 176 ? -36.614 -4.868 58.551 1.00 97.19 176 PRO A N 1
ATOM 1382 C CA . PRO A 1 176 ? -37.615 -3.856 58.879 1.00 97.19 176 PRO A CA 1
ATOM 1383 C C . PRO A 1 176 ? -39.023 -4.186 58.371 1.00 97.19 176 PRO A C 1
ATOM 1385 O O . PRO A 1 176 ? -39.977 -4.098 59.144 1.00 97.19 176 PRO A O 1
ATOM 1388 N N . ILE A 1 177 ? -39.169 -4.624 57.112 1.00 97.12 177 ILE A N 1
ATOM 1389 C CA . ILE A 1 177 ? -40.497 -4.941 56.568 1.00 97.12 177 ILE A CA 1
ATOM 1390 C C . ILE A 1 177 ? -41.121 -6.168 57.243 1.00 97.12 177 ILE A C 1
ATOM 1392 O O . ILE A 1 177 ? -42.304 -6.122 57.568 1.00 97.12 177 ILE A O 1
ATOM 1396 N N . LYS A 1 178 ? -40.341 -7.219 57.546 1.00 97.06 178 LYS A N 1
ATOM 1397 C CA . LYS A 1 178 ? -40.829 -8.395 58.292 1.00 97.06 178 LYS A CA 1
ATOM 1398 C C . LYS A 1 178 ? -41.322 -8.008 59.686 1.00 97.06 178 LYS A C 1
ATOM 1400 O O . LYS A 1 178 ? -42.365 -8.488 60.120 1.00 97.06 178 LYS A O 1
ATOM 1405 N N . VAL A 1 179 ? -40.612 -7.113 60.378 1.00 97.88 179 VAL A N 1
ATOM 1406 C CA . VAL A 1 179 ? -41.032 -6.611 61.697 1.00 97.88 179 VAL A CA 1
ATOM 1407 C C . VAL A 1 179 ? -42.326 -5.803 61.594 1.00 97.88 179 VAL A C 1
ATOM 1409 O O . VAL A 1 179 ? -43.240 -6.024 62.388 1.00 97.88 179 VAL A O 1
ATOM 1412 N N . ALA A 1 180 ? -42.428 -4.886 60.629 1.00 97.38 180 ALA A N 1
ATOM 1413 C CA . ALA A 1 180 ? -43.633 -4.083 60.423 1.00 97.38 180 ALA A CA 1
ATOM 1414 C C . ALA A 1 180 ? -44.847 -4.960 60.058 1.00 97.38 180 ALA A C 1
ATOM 1416 O O . ALA A 1 180 ? -45.912 -4.818 60.660 1.00 97.38 180 ALA A O 1
ATOM 1417 N N . GLN A 1 181 ? -44.666 -5.928 59.152 1.00 97.00 181 GLN A N 1
ATOM 1418 C CA . GLN A 1 181 ? -45.696 -6.900 58.772 1.00 97.00 181 GLN A CA 1
ATOM 1419 C C . GLN A 1 181 ? -46.114 -7.788 59.946 1.00 97.00 181 GLN A C 1
ATOM 1421 O O . GLN A 1 181 ? -47.306 -7.908 60.202 1.00 97.00 181 GLN A O 1
ATOM 1426 N N . GLY A 1 182 ? -45.166 -8.337 60.712 1.00 97.31 182 GLY A N 1
ATOM 1427 C CA . GLY A 1 182 ? -45.478 -9.160 61.884 1.00 97.31 182 GLY A CA 1
ATOM 1428 C C . GLY A 1 182 ? -46.208 -8.379 62.983 1.00 97.31 182 GLY A C 1
ATOM 1429 O O . GLY A 1 182 ? -47.148 -8.886 63.592 1.00 97.31 182 GLY A O 1
ATOM 1430 N N . ARG A 1 183 ? -45.841 -7.107 63.210 1.00 97.69 183 ARG A N 1
ATOM 1431 C CA . ARG A 1 183 ? -46.577 -6.209 64.122 1.00 97.69 183 ARG A CA 1
ATOM 1432 C C . ARG A 1 183 ? -48.005 -5.962 63.640 1.00 97.69 183 ARG A C 1
ATOM 1434 O O . ARG A 1 183 ? -48.923 -5.960 64.458 1.00 97.69 183 ARG A O 1
ATOM 1441 N N . LEU A 1 184 ? -48.189 -5.739 62.340 1.00 96.75 184 LEU A N 1
ATOM 1442 C CA . LEU A 1 184 ? -49.501 -5.517 61.740 1.00 96.75 184 LEU A CA 1
ATOM 1443 C C . LEU A 1 184 ? -50.371 -6.783 61.816 1.00 96.75 184 LEU A C 1
ATOM 1445 O O . LEU A 1 184 ? -51.519 -6.707 62.243 1.00 96.75 184 LEU A O 1
ATOM 1449 N N . GLU A 1 185 ? -49.806 -7.948 61.494 1.00 97.19 185 GLU A N 1
ATOM 1450 C CA . GLU A 1 185 ? -50.465 -9.253 61.593 1.00 97.19 185 GLU A CA 1
ATOM 1451 C C . GLU A 1 185 ? -50.922 -9.549 63.024 1.00 97.19 185 GLU A C 1
ATOM 1453 O O . GLU A 1 185 ? -52.091 -9.858 63.241 1.00 97.19 185 GLU A O 1
ATOM 1458 N N . ALA A 1 186 ? -50.042 -9.374 64.016 1.00 96.56 186 ALA A N 1
ATOM 1459 C CA . ALA A 1 186 ? -50.385 -9.589 65.420 1.00 96.56 186 ALA A CA 1
ATOM 1460 C C . ALA A 1 186 ? -51.541 -8.683 65.879 1.00 96.56 186 ALA A C 1
ATOM 1462 O O . ALA A 1 186 ? -52.417 -9.109 66.631 1.00 96.56 186 ALA A O 1
ATOM 1463 N N . ARG A 1 187 ? -51.577 -7.428 65.414 1.00 96.12 187 ARG A N 1
ATOM 1464 C CA . ARG A 1 187 ? -52.670 -6.496 65.726 1.00 96.12 187 ARG A CA 1
ATOM 1465 C C . ARG A 1 187 ? -53.974 -6.840 65.008 1.00 96.12 187 ARG A C 1
ATOM 1467 O O . ARG A 1 187 ? -55.036 -6.579 65.568 1.00 96.12 187 ARG A O 1
ATOM 1474 N N . ASN A 1 188 ? -53.908 -7.473 63.839 1.00 95.25 188 ASN A N 1
ATOM 1475 C CA . ASN A 1 188 ? -55.085 -7.955 63.113 1.00 95.25 188 ASN A CA 1
ATOM 1476 C C . ASN A 1 188 ? -55.779 -9.147 63.801 1.00 95.25 188 ASN A C 1
ATOM 1478 O O . ASN A 1 188 ? -56.886 -9.500 63.411 1.00 95.25 188 ASN A O 1
ATOM 1482 N N . GLN A 1 189 ? -55.172 -9.740 64.837 1.00 95.81 189 GLN A N 1
ATOM 1483 C CA . GLN A 1 189 ? -55.763 -10.825 65.638 1.00 95.81 189 GLN A CA 1
ATOM 1484 C C . GLN A 1 189 ? -56.571 -10.335 66.852 1.00 95.81 189 GLN A C 1
ATOM 1486 O O . GLN A 1 189 ? -57.046 -11.143 67.653 1.00 95.81 189 GLN A O 1
ATOM 1491 N N . ARG A 1 190 ? -56.714 -9.018 67.049 1.00 95.50 190 ARG A N 1
ATOM 1492 C CA . ARG A 1 190 ? -57.488 -8.477 68.176 1.00 95.50 190 ARG A CA 1
ATOM 1493 C C . ARG A 1 190 ? -58.976 -8.837 68.039 1.00 95.50 190 ARG A C 1
ATOM 1495 O O . ARG A 1 190 ? -59.529 -8.680 66.953 1.00 95.50 190 ARG A O 1
ATOM 1502 N N . PRO A 1 191 ? -59.646 -9.299 69.110 1.00 94.69 191 PRO A N 1
ATOM 1503 C CA . PRO A 1 191 ? -61.026 -9.764 69.022 1.00 94.69 191 PRO A CA 1
ATOM 1504 C C . PRO A 1 191 ? -62.050 -8.620 69.085 1.00 94.69 191 PRO A C 1
ATOM 1506 O O . PRO A 1 191 ? -61.892 -7.661 69.839 1.00 94.69 191 PRO A O 1
ATOM 1509 N N . ASN A 1 192 ? -63.177 -8.791 68.389 1.00 92.00 192 ASN A N 1
ATOM 1510 C CA . ASN A 1 192 ? -64.379 -7.958 68.515 1.00 92.00 192 ASN A CA 1
ATOM 1511 C C . ASN A 1 192 ? -64.085 -6.446 68.388 1.00 92.00 192 ASN A C 1
ATOM 1513 O O . ASN A 1 192 ? -63.507 -6.002 67.400 1.00 92.00 192 ASN A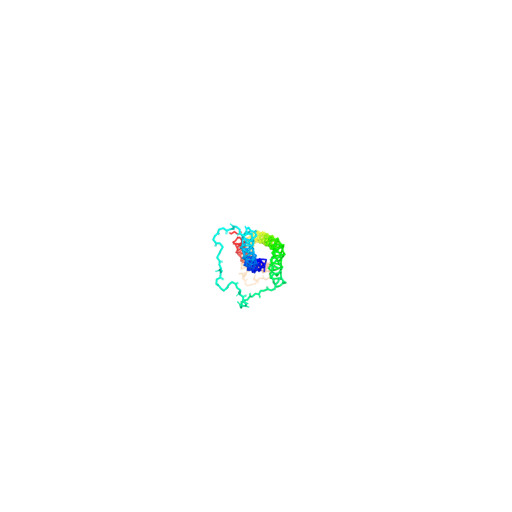 O 1
ATOM 1517 N N . MET A 1 193 ? -64.484 -5.656 69.390 1.00 91.31 193 MET A N 1
ATOM 1518 C CA . MET A 1 193 ? -64.334 -4.199 69.411 1.00 91.31 193 MET A CA 1
ATOM 1519 C C . MET A 1 193 ? -62.871 -3.739 69.581 1.00 91.31 193 MET A C 1
ATOM 1521 O O . MET A 1 193 ? -62.560 -2.586 69.297 1.00 91.31 193 MET A O 1
ATOM 1525 N N . GLU A 1 194 ? -61.962 -4.630 70.000 1.00 93.38 194 GLU A N 1
ATOM 1526 C CA . GLU A 1 194 ? -60.528 -4.328 70.136 1.00 93.38 194 GLU A CA 1
ATOM 1527 C C . GLU A 1 194 ? -59.797 -4.304 68.782 1.00 93.38 194 GLU A C 1
ATOM 1529 O O . GLU A 1 194 ? -58.662 -3.819 68.703 1.00 93.38 194 GLU A O 1
ATOM 1534 N N . LEU A 1 195 ? -60.432 -4.781 67.696 1.00 92.62 195 LEU A N 1
ATOM 1535 C CA . LEU A 1 195 ? -59.952 -4.625 66.316 1.00 92.62 195 LEU A CA 1
ATOM 1536 C C . LEU A 1 195 ? -60.142 -3.175 65.837 1.00 92.62 195 LEU A C 1
ATOM 1538 O O . LEU A 1 195 ? -60.862 -2.867 64.889 1.00 92.62 195 LEU A O 1
ATOM 1542 N N . CYS A 1 196 ? -59.504 -2.260 66.556 1.00 90.75 196 CYS A N 1
ATOM 1543 C CA . CYS A 1 196 ? -59.629 -0.831 66.374 1.00 90.75 196 CYS A CA 1
ATOM 1544 C C . CYS A 1 196 ? -58.560 -0.305 65.406 1.00 90.75 196 CYS A C 1
ATOM 1546 O O . CYS A 1 196 ? -57.362 -0.574 65.555 1.00 90.75 196 CYS A O 1
ATOM 1548 N N . TYR A 1 197 ? -58.996 0.511 64.446 1.00 92.44 197 TYR A N 1
ATOM 1549 C CA . TYR A 1 197 ? -58.132 1.289 63.557 1.00 92.44 197 TYR A CA 1
ATOM 1550 C C . TYR A 1 197 ? -57.621 2.549 64.265 1.00 92.44 197 TYR A C 1
ATOM 1552 O O . TYR A 1 197 ? -57.951 3.679 63.913 1.00 92.44 197 TYR A O 1
ATOM 1560 N N . ASP A 1 198 ? -56.828 2.337 65.311 1.00 94.62 198 ASP A N 1
ATOM 1561 C CA . ASP A 1 198 ? -56.171 3.415 66.040 1.00 94.62 198 ASP A CA 1
ATOM 1562 C C . ASP A 1 198 ? -54.990 4.015 65.245 1.00 94.62 198 ASP A C 1
ATOM 1564 O O . ASP A 1 198 ? -54.571 3.525 64.191 1.00 94.62 198 ASP A O 1
ATOM 1568 N N . THR A 1 199 ? -54.401 5.084 65.779 1.00 96.00 199 THR A N 1
ATOM 1569 C CA . THR A 1 199 ? -53.257 5.773 65.166 1.00 96.00 199 THR A CA 1
ATOM 1570 C C . THR A 1 199 ? -52.074 4.843 64.876 1.00 96.00 199 THR A C 1
ATOM 1572 O O . THR A 1 199 ? -51.371 5.034 63.883 1.00 96.00 199 THR A O 1
ATOM 1575 N N . VAL A 1 200 ? -51.827 3.843 65.727 1.00 95.88 200 VAL A N 1
ATOM 1576 C CA . VAL A 1 200 ? -50.714 2.900 65.551 1.00 95.88 200 VAL A CA 1
ATOM 1577 C C . VAL A 1 200 ? -51.020 1.925 64.416 1.00 95.88 200 VAL A C 1
ATOM 1579 O O . VAL A 1 200 ? -50.131 1.650 63.614 1.00 95.88 200 VAL A O 1
ATOM 1582 N N . GLN A 1 201 ? -52.267 1.453 64.308 1.00 95.75 201 GLN A N 1
ATOM 1583 C CA . GLN A 1 201 ? -52.723 0.613 63.200 1.00 95.75 201 GLN A CA 1
ATOM 1584 C C . GLN A 1 201 ? -52.531 1.327 61.858 1.00 95.75 201 GLN A C 1
ATOM 1586 O O . GLN A 1 201 ? -51.894 0.782 60.960 1.00 95.75 201 GLN A O 1
ATOM 1591 N N . CYS A 1 202 ? -53.012 2.569 61.740 1.00 96.06 202 CYS A N 1
ATOM 1592 C CA . CYS A 1 202 ? -52.876 3.353 60.511 1.00 96.06 202 CYS A CA 1
ATOM 1593 C C . CYS A 1 202 ? -51.405 3.600 60.145 1.00 96.06 202 CYS A C 1
ATOM 1595 O O . CYS A 1 202 ?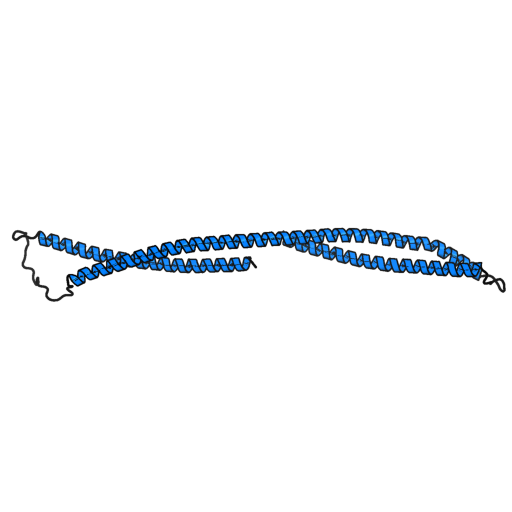 -51.025 3.432 58.989 1.00 96.06 202 CYS A O 1
ATOM 1597 N N . ARG A 1 203 ? -50.554 3.938 61.125 1.00 96.50 203 ARG A N 1
ATOM 1598 C CA . ARG A 1 203 ? -49.117 4.146 60.879 1.00 96.50 203 ARG A CA 1
ATOM 1599 C C . ARG A 1 203 ? -48.398 2.874 60.434 1.00 96.50 203 ARG A C 1
ATOM 1601 O O . ARG A 1 203 ? -47.572 2.964 59.536 1.00 96.50 203 ARG A O 1
ATOM 1608 N N . LEU A 1 204 ? -48.716 1.714 61.014 1.00 96.44 204 LEU A N 1
ATOM 1609 C CA . LEU A 1 204 ? -48.131 0.434 60.595 1.00 96.44 204 LEU A CA 1
ATOM 1610 C C . LEU A 1 204 ? -48.526 0.066 59.162 1.00 96.44 204 LEU A C 1
ATOM 1612 O O . LEU A 1 204 ? -47.683 -0.418 58.413 1.00 96.44 204 LEU A O 1
ATOM 1616 N N . ILE A 1 205 ? -49.775 0.325 58.760 1.00 96.88 205 ILE A N 1
ATOM 1617 C CA . ILE A 1 205 ? -50.213 0.128 57.369 1.00 96.88 205 ILE A CA 1
ATOM 1618 C C . ILE A 1 205 ? -49.377 1.009 56.434 1.00 96.88 205 ILE A C 1
ATOM 1620 O O . ILE A 1 205 ? -48.768 0.499 55.496 1.00 96.88 205 ILE A O 1
ATOM 1624 N N . SER A 1 206 ? -49.277 2.310 56.728 1.00 96.94 206 SER A N 1
ATOM 1625 C CA . SER A 1 206 ? -48.466 3.241 55.935 1.00 96.94 206 SER A CA 1
ATOM 1626 C C . SER A 1 206 ? -46.986 2.845 55.879 1.00 96.94 206 SER A C 1
ATOM 1628 O O . SER A 1 206 ? -46.387 2.907 54.808 1.00 96.94 206 SER A O 1
ATOM 1630 N N . GLU A 1 207 ? -46.402 2.404 56.996 1.00 97.12 207 GLU A N 1
ATOM 1631 C CA . GLU A 1 207 ? -45.013 1.933 57.069 1.00 97.12 207 GLU A CA 1
ATOM 1632 C C . GLU A 1 207 ? -44.788 0.698 56.185 1.00 97.12 207 GLU A C 1
ATOM 1634 O O . GLU A 1 207 ? -43.838 0.664 55.401 1.00 97.12 207 GLU A O 1
ATOM 1639 N N . VAL A 1 208 ? -45.676 -0.302 56.255 1.00 97.62 208 VAL A N 1
ATOM 1640 C CA . VAL A 1 208 ? -45.596 -1.504 55.408 1.00 97.62 208 VAL A CA 1
ATOM 1641 C C . VAL A 1 208 ? -45.718 -1.136 53.931 1.00 97.62 208 VAL A C 1
ATOM 1643 O O . VAL A 1 208 ? -44.927 -1.620 53.118 1.00 97.62 208 VAL A O 1
ATOM 1646 N N . GLU A 1 209 ? -46.661 -0.268 53.564 1.00 97.25 209 GLU A N 1
ATOM 1647 C CA . GLU A 1 209 ? -46.808 0.198 52.183 1.00 97.25 209 GLU A CA 1
ATOM 1648 C C . GLU A 1 209 ? -45.562 0.939 51.687 1.00 97.25 209 GLU A C 1
ATOM 1650 O O . GLU A 1 209 ? -45.094 0.695 50.573 1.00 97.25 209 GLU A O 1
ATOM 1655 N N . GLU A 1 210 ? -45.001 1.836 52.498 1.00 97.12 210 GLU A N 1
ATOM 1656 C CA . GLU A 1 210 ? -43.817 2.609 52.137 1.00 97.12 210 GLU A CA 1
ATOM 1657 C C . GLU A 1 210 ? -42.580 1.717 51.979 1.00 97.12 210 GLU A C 1
ATOM 1659 O O . GLU A 1 210 ? -41.864 1.827 50.980 1.00 97.12 210 GLU A O 1
ATOM 1664 N N . LEU A 1 211 ? -42.349 0.789 52.912 1.00 96.62 211 LEU A N 1
ATOM 1665 C CA . LEU A 1 211 ? -41.265 -0.189 52.813 1.00 96.62 211 LEU A CA 1
ATOM 1666 C C . LEU A 1 211 ? -41.432 -1.083 51.581 1.00 96.62 211 LEU A C 1
ATOM 1668 O O . LEU A 1 211 ? -40.459 -1.311 50.863 1.00 96.62 211 LEU A O 1
ATOM 1672 N N . THR A 1 212 ? -42.659 -1.524 51.288 1.00 97.25 212 THR A N 1
ATOM 1673 C CA . THR A 1 212 ? -42.961 -2.331 50.096 1.00 97.25 212 THR A CA 1
ATOM 1674 C C . THR A 1 212 ? -42.645 -1.559 48.816 1.00 97.25 212 THR A C 1
ATOM 1676 O O . THR A 1 212 ? -41.927 -2.068 47.954 1.00 97.25 212 THR A O 1
ATOM 1679 N N . ARG A 1 213 ? -43.108 -0.304 48.704 1.00 97.06 213 ARG A N 1
ATOM 1680 C CA . ARG A 1 213 ? -42.813 0.569 47.554 1.00 97.06 213 ARG A CA 1
ATOM 1681 C C . ARG A 1 213 ? -41.312 0.813 47.393 1.00 97.06 213 ARG A C 1
ATOM 1683 O O . ARG A 1 213 ? -40.798 0.747 46.279 1.00 97.06 213 ARG A O 1
ATOM 1690 N N . ASN A 1 214 ? -40.599 1.059 48.491 1.00 96.56 214 ASN A N 1
ATOM 1691 C CA . ASN A 1 214 ? -39.155 1.283 48.469 1.00 96.56 214 ASN A CA 1
ATOM 1692 C C . ASN A 1 214 ? -38.380 0.043 48.005 1.00 96.56 214 ASN A C 1
ATOM 1694 O O . ASN A 1 214 ? -37.487 0.170 47.167 1.00 96.56 214 ASN A O 1
ATOM 1698 N N . ILE A 1 215 ? -38.733 -1.146 48.505 1.00 97.44 215 ILE A N 1
ATOM 1699 C CA . ILE A 1 215 ? -38.131 -2.411 48.062 1.00 97.44 215 ILE A CA 1
ATOM 1700 C C . ILE A 1 215 ? -38.414 -2.646 46.578 1.00 97.44 215 ILE A C 1
ATOM 1702 O O . ILE A 1 215 ? -37.500 -3.026 45.849 1.00 97.44 215 ILE A O 1
ATOM 1706 N N . GLN A 1 216 ? -39.644 -2.400 46.116 1.00 97.69 216 GLN A N 1
ATOM 1707 C CA . GLN A 1 216 ? -39.983 -2.570 44.704 1.00 97.69 216 GLN A CA 1
ATOM 1708 C C . GLN A 1 216 ? -39.150 -1.643 43.816 1.00 97.69 216 GLN A C 1
ATOM 1710 O O . GLN A 1 216 ? -38.526 -2.115 42.873 1.00 97.69 216 GLN A O 1
ATOM 1715 N N . ARG A 1 217 ? -39.027 -0.361 44.179 1.00 97.81 217 ARG A N 1
ATOM 1716 C CA . ARG A 1 217 ? -38.186 0.588 43.439 1.00 97.81 217 ARG A CA 1
ATOM 1717 C C . ARG A 1 217 ? -36.725 0.133 43.371 1.00 97.81 217 ARG A C 1
ATOM 1719 O O . ARG A 1 217 ? -36.123 0.211 42.309 1.00 97.81 217 ARG A O 1
ATOM 1726 N N . LEU A 1 218 ? -36.163 -0.367 44.476 1.00 98.12 218 LEU A N 1
ATOM 1727 C CA . LEU A 1 218 ? -34.797 -0.909 44.486 1.00 98.12 218 LEU A CA 1
ATOM 1728 C C . LEU A 1 218 ? -34.653 -2.130 43.567 1.00 98.12 218 LEU A C 1
ATOM 1730 O O . LEU A 1 218 ? -33.645 -2.248 42.876 1.00 98.12 218 LEU A O 1
ATOM 1734 N N . LYS A 1 219 ? -35.652 -3.022 43.534 1.00 98.19 219 LYS A N 1
ATOM 1735 C CA . LYS A 1 219 ? -35.671 -4.181 42.628 1.00 98.19 219 LYS A CA 1
ATOM 1736 C C . LYS A 1 219 ? -35.750 -3.763 41.162 1.00 98.19 219 LYS A C 1
ATOM 1738 O O . LYS A 1 219 ? -35.031 -4.329 40.344 1.00 98.19 219 LYS A O 1
ATOM 1743 N N . ASP A 1 220 ? -36.568 -2.765 40.843 1.00 98.31 220 ASP A N 1
ATOM 1744 C CA . ASP A 1 220 ? -36.685 -2.239 39.482 1.00 98.31 220 ASP A CA 1
ATOM 1745 C C . ASP A 1 220 ? -35.359 -1.600 39.033 1.00 98.31 220 ASP A C 1
ATOM 1747 O O . ASP A 1 220 ? -34.866 -1.886 37.942 1.00 98.31 220 ASP A O 1
ATOM 1751 N N . THR A 1 221 ? -34.720 -0.806 39.904 1.00 98.12 221 THR A N 1
ATOM 1752 C CA . THR A 1 221 ? -33.385 -0.241 39.647 1.00 98.12 221 THR A CA 1
ATOM 1753 C C . THR A 1 221 ? -32.323 -1.329 39.480 1.00 98.12 221 THR A C 1
ATOM 1755 O O . THR A 1 221 ? -31.491 -1.229 38.583 1.00 98.12 221 THR A O 1
ATOM 1758 N N . LEU A 1 222 ? -32.363 -2.392 40.288 1.00 98.50 222 LEU A N 1
ATOM 1759 C CA . LEU A 1 222 ? -31.456 -3.531 40.145 1.00 98.50 222 LEU A CA 1
ATOM 1760 C C . LEU A 1 222 ? -31.628 -4.230 38.789 1.00 98.50 222 LEU A C 1
ATOM 1762 O O . LEU A 1 222 ? -30.639 -4.507 38.116 1.00 98.50 222 LEU A O 1
ATOM 1766 N N . ALA A 1 223 ? -32.868 -4.478 38.360 1.00 98.31 223 ALA A N 1
ATOM 1767 C CA . ALA A 1 223 ? -33.146 -5.111 37.072 1.00 98.31 223 ALA A CA 1
ATOM 1768 C C . ALA A 1 223 ? -32.652 -4.260 35.887 1.00 98.31 223 ALA A C 1
ATOM 1770 O O . ALA A 1 223 ? -32.125 -4.796 34.902 1.00 98.31 223 ALA A O 1
ATOM 1771 N N . GLN A 1 224 ? -32.785 -2.934 35.993 1.00 98.31 224 GLN A N 1
ATOM 1772 C CA . GLN A 1 224 ? -32.229 -1.995 35.022 1.00 98.31 224 GLN A CA 1
ATOM 1773 C C . GLN A 1 224 ? -30.696 -2.067 35.004 1.00 98.31 224 GLN A C 1
ATOM 1775 O O . GLN A 1 224 ? -30.107 -2.251 33.936 1.00 98.31 224 GLN A O 1
ATOM 1780 N N . ALA A 1 225 ? -30.058 -2.035 36.177 1.00 98.31 225 ALA A N 1
ATOM 1781 C CA . ALA A 1 225 ? -28.605 -2.083 36.291 1.00 98.31 225 ALA A CA 1
ATOM 1782 C C . ALA A 1 225 ? -28.006 -3.385 35.723 1.00 98.31 225 ALA A C 1
ATOM 1784 O O . ALA A 1 225 ? -27.023 -3.359 34.979 1.00 98.31 225 ALA A O 1
ATOM 1785 N N . GLU A 1 226 ? -28.641 -4.531 35.990 1.00 98.25 226 GLU A N 1
ATOM 1786 C CA . GLU A 1 226 ? -28.251 -5.832 35.429 1.00 98.25 226 GLU A CA 1
ATOM 1787 C C . GLU A 1 226 ? -28.436 -5.892 33.901 1.00 98.25 226 GLU A C 1
ATOM 1789 O O . GLU A 1 226 ? -27.696 -6.591 33.203 1.00 98.25 226 GLU A O 1
ATOM 1794 N N . THR A 1 227 ? -29.414 -5.165 33.354 1.00 98.38 227 THR A N 1
ATOM 1795 C CA . THR A 1 227 ? -29.616 -5.056 31.900 1.00 98.38 227 THR A CA 1
ATOM 1796 C C . THR A 1 227 ? -28.523 -4.227 31.239 1.00 98.38 227 THR A C 1
ATOM 1798 O O . THR A 1 227 ? -28.004 -4.623 30.191 1.00 98.38 227 THR A O 1
ATOM 1801 N N . GLU A 1 228 ? -28.140 -3.116 31.861 1.00 97.94 228 GLU A N 1
ATOM 1802 C CA . GLU A 1 228 ? -27.027 -2.274 31.418 1.00 97.94 228 GLU A CA 1
ATOM 1803 C C . GLU A 1 228 ? -25.703 -3.037 31.454 1.00 97.94 228 GLU A C 1
ATOM 1805 O O . GLU A 1 228 ? -24.988 -3.036 30.452 1.00 97.94 228 GLU A O 1
ATOM 1810 N N . LEU A 1 229 ? -25.434 -3.798 32.522 1.00 98.38 229 LEU A N 1
ATOM 1811 C CA . LEU A 1 229 ? -24.240 -4.643 32.620 1.00 98.38 229 LEU A CA 1
ATOM 1812 C C . LEU A 1 229 ? -24.148 -5.632 31.445 1.00 98.38 229 LEU A C 1
ATOM 1814 O O . LEU A 1 229 ? -23.128 -5.697 30.765 1.00 98.38 229 LEU A O 1
ATOM 1818 N N . ARG A 1 230 ? -25.245 -6.328 31.109 1.00 98.12 230 ARG A N 1
ATOM 1819 C CA . ARG A 1 230 ? -25.294 -7.218 29.927 1.00 98.12 230 ARG A CA 1
ATOM 1820 C C . ARG A 1 230 ? -25.055 -6.482 28.606 1.00 98.12 230 ARG A C 1
ATOM 1822 O O . ARG A 1 230 ? -24.607 -7.082 27.628 1.00 98.12 230 ARG A O 1
ATOM 1829 N N . SER A 1 231 ? -25.427 -5.207 28.517 1.00 98.12 231 SER A N 1
ATOM 1830 C CA . SER A 1 231 ? -25.133 -4.380 27.344 1.00 98.12 231 SER A CA 1
ATOM 1831 C C . SER A 1 231 ? -23.649 -4.025 27.271 1.00 98.12 231 SER A C 1
ATOM 1833 O O . SER A 1 231 ? -23.054 -4.132 26.199 1.00 98.12 231 SER A O 1
ATOM 1835 N N . LEU A 1 232 ? -23.044 -3.661 28.404 1.00 98.38 232 LEU A N 1
ATOM 1836 C CA . LEU A 1 232 ? -21.620 -3.352 28.501 1.00 98.38 232 LEU A CA 1
ATOM 1837 C C . LEU A 1 232 ? -20.751 -4.569 28.167 1.00 98.38 232 LEU A C 1
ATOM 1839 O O . LEU A 1 232 ? -19.855 -4.443 27.338 1.00 98.38 232 LEU A O 1
ATOM 1843 N N . SER A 1 233 ? -21.070 -5.762 28.683 1.00 97.81 233 SER A N 1
ATOM 1844 C CA . SER A 1 233 ? -20.321 -6.988 28.357 1.00 97.81 233 SER A CA 1
ATOM 1845 C C . SER A 1 233 ? -20.367 -7.332 26.863 1.00 97.81 233 SER A C 1
ATOM 1847 O O . SER A 1 233 ? -19.374 -7.763 26.286 1.00 97.81 233 SER A O 1
ATOM 1849 N N . ARG A 1 234 ? -21.503 -7.104 26.187 1.00 98.25 234 ARG A N 1
ATOM 1850 C CA . ARG A 1 234 ? -21.587 -7.284 24.724 1.00 98.25 234 ARG A CA 1
ATOM 1851 C C . ARG A 1 234 ? -20.716 -6.278 23.976 1.00 98.25 234 ARG A C 1
ATOM 1853 O O . ARG A 1 234 ? -20.076 -6.634 22.991 1.00 98.25 234 ARG A O 1
ATOM 1860 N N . ARG A 1 235 ? -20.685 -5.027 24.443 1.00 98.00 235 ARG A N 1
ATOM 1861 C CA . ARG A 1 235 ? -19.828 -3.983 23.872 1.00 98.00 235 ARG A CA 1
ATOM 1862 C C . ARG A 1 235 ? -18.345 -4.293 24.077 1.00 98.00 235 ARG A C 1
ATOM 1864 O O . ARG A 1 235 ? -17.575 -4.067 23.152 1.00 98.00 235 ARG A O 1
ATOM 1871 N N . GLN A 1 236 ? -17.964 -4.825 25.237 1.00 98.38 236 GLN A N 1
ATOM 1872 C CA . GLN A 1 236 ? -16.603 -5.288 25.514 1.00 98.38 236 GLN A CA 1
ATOM 1873 C C . GLN A 1 236 ? -16.151 -6.314 24.465 1.00 98.38 236 GLN A C 1
ATOM 1875 O O . GLN A 1 236 ? -15.159 -6.074 23.785 1.00 98.38 236 GLN A O 1
ATOM 1880 N N . LEU A 1 237 ? -16.923 -7.391 24.267 1.00 98.19 237 LEU A N 1
ATOM 1881 C CA . LEU A 1 237 ? -16.601 -8.437 23.285 1.00 98.19 237 LEU A CA 1
ATOM 1882 C C . LEU A 1 237 ? -16.454 -7.872 21.864 1.00 98.19 237 LEU A C 1
ATOM 1884 O O . LEU A 1 237 ? -15.486 -8.167 21.173 1.00 98.19 237 LEU A O 1
ATOM 1888 N N . SER A 1 238 ? -17.377 -6.999 21.448 1.00 98.38 238 SER A N 1
ATOM 1889 C CA . SER A 1 238 ? -17.305 -6.346 20.134 1.00 98.38 238 SER A CA 1
ATOM 1890 C C . SER A 1 238 ? -16.039 -5.498 19.967 1.00 98.38 238 SER A C 1
ATOM 1892 O O . SER A 1 238 ? -15.450 -5.481 18.889 1.00 98.38 238 SER A O 1
ATOM 1894 N N . LEU A 1 239 ? -15.613 -4.780 21.013 1.00 98.50 239 LEU A N 1
ATOM 1895 C CA . LEU A 1 239 ? -14.387 -3.980 20.977 1.00 98.50 239 LEU A CA 1
ATOM 1896 C C . LEU A 1 239 ? -13.142 -4.870 20.904 1.00 98.50 239 LEU A C 1
ATOM 1898 O O . LEU A 1 239 ? -12.238 -4.573 20.127 1.00 98.50 239 LEU A O 1
ATOM 1902 N N . GLU A 1 240 ? -13.100 -5.962 21.669 1.00 98.31 240 GLU A N 1
ATOM 1903 C CA . GLU A 1 240 ? -12.009 -6.946 21.629 1.00 98.31 240 GLU A CA 1
ATOM 1904 C C . GLU A 1 240 ? -11.864 -7.571 20.232 1.00 98.31 240 GLU A C 1
ATOM 1906 O O . GLU A 1 240 ? -10.757 -7.629 19.690 1.00 98.31 240 GLU A O 1
ATOM 1911 N N . GLU A 1 241 ? -12.977 -7.959 19.603 1.00 98.25 241 GLU A N 1
ATOM 1912 C CA . GLU A 1 241 ? -12.995 -8.468 18.227 1.00 98.25 241 GLU A CA 1
ATOM 1913 C C . GLU A 1 241 ? -12.461 -7.432 17.226 1.00 98.25 241 GLU A C 1
ATOM 1915 O O . GLU A 1 241 ? -11.605 -7.745 16.393 1.00 98.25 241 GLU A O 1
ATOM 1920 N N . GLU A 1 242 ? -12.917 -6.178 17.309 1.00 98.00 242 GLU A N 1
ATOM 1921 C CA . GLU A 1 242 ? -12.440 -5.115 16.421 1.00 98.00 242 GLU A CA 1
ATOM 1922 C C . GLU A 1 242 ? -10.945 -4.824 16.607 1.00 98.00 242 GLU A C 1
ATOM 1924 O O . GLU A 1 242 ? -10.232 -4.636 15.614 1.00 98.00 242 GLU A O 1
ATOM 1929 N N . ILE A 1 243 ? -10.454 -4.816 17.851 1.00 98.31 243 ILE A N 1
ATOM 1930 C CA . ILE A 1 243 ? -9.027 -4.665 18.168 1.00 98.31 243 ILE A CA 1
ATOM 1931 C C . ILE A 1 243 ? -8.229 -5.803 17.534 1.00 98.31 243 ILE A C 1
ATOM 1933 O O . ILE A 1 243 ? -7.223 -5.534 16.872 1.00 98.31 243 ILE A O 1
ATOM 1937 N N . GLN A 1 244 ? -8.694 -7.049 17.658 1.00 97.88 244 GLN A N 1
ATOM 1938 C CA . GLN A 1 244 ? -8.034 -8.206 17.054 1.00 97.88 244 GLN A CA 1
ATOM 1939 C C . GLN A 1 244 ? -7.974 -8.092 15.527 1.00 97.88 244 GLN A C 1
ATOM 1941 O O . GLN A 1 244 ? -6.947 -8.391 14.919 1.00 97.88 244 GLN A O 1
ATOM 1946 N N . VAL A 1 245 ? -9.044 -7.609 14.888 1.00 98.06 245 VAL A N 1
ATOM 1947 C CA . VAL A 1 245 ? -9.045 -7.347 13.441 1.00 98.06 245 VAL A CA 1
ATOM 1948 C C . VAL A 1 245 ? -7.999 -6.293 13.072 1.00 98.06 245 VAL A C 1
ATOM 1950 O O . VAL A 1 245 ? -7.296 -6.466 12.073 1.00 98.06 245 VAL A O 1
ATOM 1953 N N . LYS A 1 246 ? -7.862 -5.206 13.848 1.00 97.38 246 LYS A N 1
ATOM 1954 C CA . LYS A 1 246 ? -6.821 -4.192 13.585 1.00 97.38 246 LYS A CA 1
ATOM 1955 C C . LYS A 1 246 ? -5.419 -4.747 13.805 1.00 97.38 246 LYS A C 1
ATOM 1957 O O . LYS A 1 246 ? -4.541 -4.425 13.012 1.00 97.38 246 LYS A O 1
ATOM 1962 N N . GLU A 1 247 ? -5.227 -5.598 14.808 1.00 96.00 247 GLU A N 1
ATOM 1963 C CA . GLU A 1 247 ? -3.946 -6.261 15.064 1.00 96.00 247 GLU A CA 1
ATOM 1964 C C . GLU A 1 247 ? -3.539 -7.159 13.893 1.00 96.00 247 GLU A C 1
ATOM 1966 O O . GLU A 1 247 ? -2.470 -6.965 13.323 1.00 96.00 247 GLU A O 1
ATOM 1971 N N . ASN A 1 248 ? -4.442 -8.030 13.434 1.00 96.19 248 ASN A N 1
ATOM 1972 C CA . ASN A 1 248 ? -4.222 -8.894 12.267 1.00 96.19 248 ASN A CA 1
ATOM 1973 C C . ASN A 1 248 ? -4.055 -8.112 10.948 1.00 96.19 248 ASN A C 1
ATOM 1975 O O . ASN A 1 248 ? -3.633 -8.664 9.939 1.00 96.19 248 ASN A O 1
ATOM 1979 N N . THR A 1 249 ? -4.468 -6.841 10.907 1.00 94.06 249 THR A N 1
ATOM 1980 C CA . THR A 1 249 ? -4.248 -5.974 9.738 1.00 94.06 249 THR A CA 1
ATOM 1981 C C . THR A 1 249 ? -2.836 -5.376 9.741 1.00 94.06 249 THR A C 1
ATOM 1983 O O . THR A 1 249 ? -2.335 -4.985 8.688 1.00 94.06 249 THR A O 1
ATOM 1986 N N . LEU A 1 250 ? -2.211 -5.247 10.914 1.00 91.44 250 LEU A N 1
ATOM 1987 C CA . LEU A 1 250 ? -0.901 -4.619 11.093 1.00 91.44 250 LEU A CA 1
ATOM 1988 C C . LEU A 1 250 ? 0.264 -5.615 11.068 1.00 91.44 250 LEU A C 1
ATOM 1990 O O . LEU A 1 250 ? 1.369 -5.211 10.695 1.00 91.44 250 LEU A O 1
ATOM 1994 N N . TYR A 1 251 ? 0.021 -6.860 11.481 1.00 84.88 251 TYR A N 1
ATOM 1995 C CA . TYR A 1 251 ? 1.010 -7.923 11.677 1.00 84.88 251 TYR A CA 1
ATOM 1996 C C . TYR A 1 251 ? 0.619 -9.182 10.907 1.00 84.88 251 TYR A C 1
ATOM 1998 O O . TYR A 1 251 ? 1.547 -9.842 10.387 1.00 84.88 251 TYR A O 1
#

Secondary structure (DSSP, 8-state):
-HHHHHHHHHHHHHHHHHHHHHHHHHHHHHHHHHHHHHHHHHHHHHHHHHHHHHHHH--TT-TT----TT----SS----HHHHHHHHHHHHHHHHHHHHHHHHHHHHHHHHHHHHHHHHHHHHHHHHHHHHHHHHHHHHHHHHHHHHHHHHHHHHHHHHHHHHHHHHHHHHHHHHHHHHHHHHHHHTT--GGG----HHHHHHHHHHHHHHHHHHHHHHHHHHHHHHHHHHHHHHHHHHHHHHHHHHHH-

Radius of gyration: 55.49 Å; chains: 1; bounding box: 122×23×150 Å

Sequence (251 aa):
GELVKEVEVLQGVIALLGRTLEQTNEQIRLNRSAKYNLEMDLKDKFTALMIDDYCASLTSNTPDTRYAANAVKIEGNFVSPEDWIDFSNINIEKADKERNNSLALRALIDSILSQTARDIRKQRETVNVAFANRVKEVKDAKHKLETLLAMVMDEITSQEENIAALKKAIADKEGPIKVAQGRLEARNQRPNMELCYDTVQCRLISEVEELTRNIQRLKDTLAQAETELRSLSRRQLSLEEEIQVKENTLY

Organism: NCBI:txid2861861